Protein AF-X0X117-F1 (afdb_monomer)

Structure (mmCIF, N/CA/C/O backbone):
data_AF-X0X117-F1
#
_entry.id   AF-X0X117-F1
#
loop_
_atom_site.group_PDB
_atom_site.id
_atom_site.type_symbol
_atom_site.label_atom_id
_atom_site.label_alt_id
_atom_site.label_comp_id
_atom_site.label_asym_id
_atom_site.label_entity_id
_atom_site.label_seq_id
_atom_site.pdbx_PDB_ins_code
_atom_site.Cartn_x
_atom_site.Cartn_y
_atom_site.Cartn_z
_atom_site.occupancy
_atom_site.B_iso_or_equiv
_atom_site.auth_seq_id
_atom_site.auth_comp_id
_atom_site.auth_asym_id
_atom_site.auth_atom_id
_atom_site.pdbx_PDB_model_num
ATOM 1 N N . MET A 1 1 ? -28.566 0.397 -5.885 1.00 38.72 1 MET A N 1
ATOM 2 C CA . MET A 1 1 ? -28.007 -0.148 -4.632 1.00 38.72 1 MET A CA 1
ATOM 3 C C . MET A 1 1 ? -26.759 -0.930 -4.991 1.00 38.72 1 MET A C 1
ATOM 5 O O . MET A 1 1 ? -26.868 -1.919 -5.702 1.00 38.72 1 MET A O 1
ATOM 9 N N . THR A 1 2 ? -25.582 -0.432 -4.619 1.00 50.09 2 THR A N 1
ATOM 10 C CA . THR A 1 2 ? -24.318 -1.164 -4.755 1.00 50.09 2 THR A CA 1
ATOM 11 C C . THR A 1 2 ? -24.325 -2.350 -3.792 1.00 50.09 2 THR A C 1
ATOM 13 O O . THR A 1 2 ? -24.772 -2.226 -2.654 1.00 50.09 2 THR A O 1
ATOM 16 N N . GLU A 1 3 ? -23.887 -3.514 -4.266 1.00 66.81 3 GLU A N 1
ATOM 17 C CA . GLU A 1 3 ? -23.727 -4.720 -3.451 1.00 66.81 3 GLU A CA 1
ATOM 18 C C . GLU A 1 3 ? -22.865 -4.394 -2.221 1.00 66.81 3 GLU A C 1
ATOM 20 O O . GLU A 1 3 ? -21.767 -3.846 -2.357 1.00 66.81 3 GLU A O 1
ATOM 25 N N . VAL A 1 4 ? -23.356 -4.710 -1.018 1.00 75.06 4 VAL A N 1
ATOM 26 C CA . VAL A 1 4 ? -22.578 -4.523 0.212 1.00 75.06 4 VAL A CA 1
ATOM 27 C C . VAL A 1 4 ? -21.358 -5.435 0.137 1.00 75.06 4 VAL A C 1
ATOM 29 O O . VAL A 1 4 ? -21.478 -6.660 0.154 1.00 75.06 4 VAL A O 1
ATOM 32 N N . VAL A 1 5 ? -20.169 -4.839 0.049 1.00 86.44 5 VAL A N 1
ATOM 33 C CA . VAL A 1 5 ? -18.907 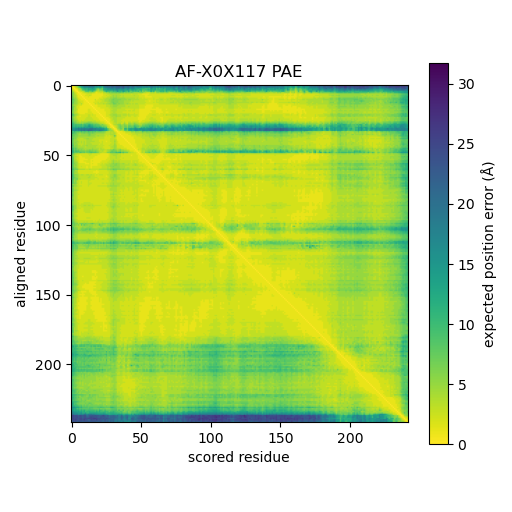-5.580 0.017 1.00 86.44 5 VAL A CA 1
ATOM 34 C C . VAL A 1 5 ? -18.783 -6.415 1.295 1.00 86.44 5 VAL A C 1
ATOM 36 O O . VAL A 1 5 ? -18.722 -5.890 2.413 1.00 86.44 5 VAL A O 1
ATOM 39 N N . LYS A 1 6 ? -18.740 -7.741 1.134 1.00 93.44 6 LYS A N 1
ATOM 40 C CA . LYS A 1 6 ? -18.572 -8.681 2.245 1.00 93.44 6 LYS A CA 1
ATOM 41 C C . LYS A 1 6 ? -17.094 -8.783 2.625 1.00 93.44 6 LYS A C 1
ATOM 43 O O . LYS A 1 6 ? -16.322 -9.451 1.943 1.00 93.44 6 LYS A O 1
ATOM 48 N N . ILE A 1 7 ? -16.722 -8.145 3.732 1.00 97.75 7 ILE A N 1
ATOM 49 C CA . ILE A 1 7 ? -15.387 -8.269 4.332 1.00 97.75 7 ILE A CA 1
ATOM 50 C C . ILE A 1 7 ? -15.306 -9.553 5.162 1.00 97.75 7 ILE A C 1
ATOM 52 O O . ILE A 1 7 ? -16.131 -9.795 6.051 1.00 97.75 7 ILE A O 1
ATOM 56 N N . GLY A 1 8 ? -14.311 -10.382 4.848 1.00 97.94 8 GLY A N 1
ATOM 57 C CA . GLY A 1 8 ? -13.994 -11.610 5.569 1.00 97.94 8 GLY A CA 1
ATOM 58 C C . GLY A 1 8 ? -13.215 -11.354 6.859 1.00 97.94 8 GLY A C 1
ATOM 59 O O . GLY A 1 8 ? -12.900 -10.219 7.208 1.00 97.94 8 GLY A O 1
ATOM 60 N N . TRP A 1 9 ? -12.906 -12.427 7.584 1.00 98.44 9 TRP A N 1
ATOM 61 C CA . TRP A 1 9 ? -12.019 -12.397 8.748 1.00 98.44 9 TRP A CA 1
ATOM 62 C C . TRP A 1 9 ? -11.075 -13.590 8.689 1.00 98.44 9 TRP A C 1
ATOM 64 O O . TRP A 1 9 ? -11.541 -14.719 8.523 1.00 98.44 9 TRP A O 1
ATOM 74 N N . GLY A 1 10 ? -9.777 -13.337 8.767 1.00 97.25 10 GLY A N 1
ATOM 75 C CA . GLY A 1 10 ? -8.727 -14.330 8.558 1.00 97.25 10 GLY A CA 1
ATOM 76 C C . GLY A 1 10 ? -7.600 -14.172 9.568 1.00 97.25 10 GLY A C 1
ATOM 77 O O . GLY A 1 10 ? -7.700 -13.371 10.495 1.00 97.25 10 GLY A O 1
ATOM 78 N N . GLY A 1 11 ? -6.530 -14.943 9.388 1.00 97.19 11 GLY A N 1
ATOM 79 C CA . GLY A 1 11 ? -5.359 -14.887 10.254 1.00 97.19 11 GLY A CA 1
ATOM 80 C C . GLY A 1 11 ? -4.095 -15.393 9.577 1.00 97.19 11 GLY A C 1
ATOM 81 O O . GLY A 1 11 ? -4.154 -16.257 8.703 1.00 97.19 11 GLY A O 1
ATOM 82 N N . TYR A 1 12 ? -2.953 -14.866 10.013 1.00 96.50 12 TYR A N 1
ATOM 83 C CA . TYR A 1 12 ? -1.620 -15.269 9.577 1.00 96.50 12 TYR A CA 1
ATOM 84 C C . TYR A 1 12 ? -0.659 -15.253 10.768 1.00 96.50 12 TYR A C 1
ATOM 86 O O . TYR A 1 12 ? -0.565 -14.253 11.478 1.00 96.50 12 TYR A O 1
ATOM 94 N N . ALA A 1 13 ? 0.054 -16.362 10.992 1.00 96.25 13 ALA A N 1
ATOM 95 C CA . ALA A 1 13 ? 0.885 -16.563 12.184 1.00 96.25 13 ALA A CA 1
ATOM 96 C C . ALA A 1 13 ? 0.109 -16.213 13.474 1.00 96.25 13 ALA A C 1
ATOM 98 O O . ALA A 1 13 ? -0.921 -16.836 13.738 1.00 96.25 13 ALA A O 1
ATOM 99 N N . ASP A 1 14 ? 0.546 -15.205 14.230 1.00 97.81 14 ASP A N 1
ATOM 100 C CA . ASP A 1 14 ? -0.066 -14.778 15.498 1.00 97.81 14 ASP A CA 1
ATOM 101 C C . ASP A 1 14 ? -1.089 -13.643 15.349 1.00 97.81 14 ASP A C 1
ATOM 103 O O . ASP A 1 14 ? -1.592 -13.124 16.349 1.00 97.81 14 ASP A O 1
ATOM 107 N N . TYR A 1 15 ? -1.397 -13.248 14.114 1.00 98.31 15 TYR A N 1
ATOM 108 C CA . TYR A 1 15 ? -2.282 -12.134 13.796 1.00 98.31 15 TYR A CA 1
ATOM 109 C C . TYR A 1 15 ? -3.625 -12.613 13.237 1.00 98.31 15 TYR A C 1
ATOM 111 O O . TYR A 1 15 ? -3.732 -13.689 12.637 1.00 98.31 15 TYR A O 1
ATOM 119 N N . GLU A 1 16 ? -4.659 -11.803 13.444 1.00 98.38 16 GLU A N 1
ATOM 120 C CA . GLU A 1 16 ? -5.969 -11.937 12.813 1.00 98.38 16 GLU A CA 1
ATOM 121 C C . GLU A 1 16 ? -6.525 -10.574 12.411 1.00 98.38 16 GLU A C 1
ATOM 123 O O . GLU A 1 16 ? -6.094 -9.542 12.922 1.00 98.38 16 GLU A O 1
ATOM 128 N N . GLY A 1 17 ? -7.488 -10.567 11.494 1.00 98.38 17 GLY A N 1
ATOM 129 C CA . GLY A 1 17 ? -8.068 -9.317 11.034 1.00 98.38 17 GLY A CA 1
ATOM 130 C C . GLY A 1 17 ? -8.959 -9.434 9.803 1.00 98.38 17 GLY A C 1
ATOM 131 O O . GLY A 1 17 ? -9.216 -10.534 9.294 1.00 98.38 17 GLY A O 1
ATOM 132 N N . PRO A 1 18 ? -9.465 -8.289 9.320 1.00 98.38 18 PRO A N 1
ATOM 133 C CA . PRO A 1 18 ? -10.342 -8.236 8.165 1.00 98.38 18 PRO A CA 1
ATOM 134 C C . PRO A 1 18 ? -9.577 -8.512 6.868 1.00 98.38 18 PRO A C 1
ATOM 136 O O . PRO A 1 18 ? -8.394 -8.192 6.741 1.00 98.38 18 PRO A O 1
ATOM 139 N N . TYR A 1 19 ? -10.267 -9.074 5.877 1.00 98.12 19 TYR A N 1
ATOM 140 C CA . TYR A 1 19 ? -9.710 -9.232 4.535 1.00 98.12 19 TYR A CA 1
ATOM 141 C C . TYR A 1 19 ? -10.747 -9.077 3.434 1.00 98.12 19 TYR A C 1
ATOM 143 O O . TYR A 1 19 ? -11.943 -9.316 3.624 1.00 98.12 19 TYR A O 1
ATOM 151 N N . PHE A 1 20 ? -10.250 -8.749 2.248 1.00 97.75 20 PHE A N 1
ATOM 152 C CA . PHE A 1 20 ? -10.990 -8.782 1.004 1.00 97.75 20 PHE A CA 1
ATOM 153 C C . PHE A 1 20 ? -10.057 -9.180 -0.142 1.00 97.75 20 PHE A C 1
ATOM 155 O O . PHE A 1 20 ? -9.059 -8.512 -0.395 1.00 97.75 20 PHE A O 1
ATOM 162 N N . TRP A 1 21 ? -10.394 -10.258 -0.854 1.00 96.06 21 TRP A N 1
ATOM 163 C CA . TRP A 1 21 ? -9.575 -10.792 -1.956 1.00 96.06 21 TRP A CA 1
ATOM 164 C C . TRP A 1 21 ? -9.500 -9.870 -3.184 1.00 96.06 21 TRP A C 1
ATOM 166 O O . TRP A 1 21 ? -8.648 -10.049 -4.053 1.00 96.06 21 TRP A O 1
ATOM 176 N N . GLY A 1 22 ? -10.385 -8.875 -3.250 1.00 95.75 22 GLY A N 1
ATOM 177 C CA . GLY A 1 22 ? -10.512 -7.982 -4.389 1.00 95.75 22 GLY A CA 1
ATOM 178 C C . GLY A 1 22 ? -11.406 -8.562 -5.485 1.00 95.75 22 GLY A C 1
ATOM 179 O O . GLY A 1 22 ? -11.492 -9.776 -5.679 1.00 95.75 22 GLY A O 1
ATOM 180 N N . LYS A 1 23 ? -12.091 -7.679 -6.208 1.00 96.06 23 LYS A N 1
ATOM 181 C CA . LYS A 1 23 ? -12.887 -8.013 -7.399 1.00 96.06 23 LYS A CA 1
ATOM 182 C C . LYS A 1 23 ? -12.272 -7.408 -8.664 1.00 96.06 23 LYS A C 1
ATOM 184 O O . LYS A 1 23 ? -12.504 -7.910 -9.761 1.00 96.06 23 LYS A O 1
ATOM 189 N N . GLN A 1 24 ? -11.472 -6.353 -8.527 1.00 95.75 24 GLN A N 1
ATOM 190 C CA . GLN A 1 24 ? -10.968 -5.559 -9.644 1.00 95.75 24 GLN A CA 1
ATOM 191 C C . GLN A 1 24 ? -9.531 -5.954 -9.966 1.00 95.75 24 GLN A C 1
ATOM 193 O O . GLN A 1 24 ? -8.576 -5.357 -9.473 1.00 95.75 24 GLN A O 1
ATOM 198 N N . LYS A 1 25 ? -9.379 -7.008 -10.772 1.00 95.44 25 LYS A N 1
ATOM 199 C CA . LYS A 1 25 ? -8.065 -7.503 -11.196 1.00 95.44 25 LYS A CA 1
ATOM 200 C C . LYS A 1 25 ? -7.369 -6.499 -12.109 1.00 95.44 25 LYS A C 1
ATOM 202 O O . LYS A 1 25 ? -7.998 -5.897 -12.979 1.00 95.44 25 LYS A O 1
ATOM 207 N N . TYR A 1 26 ? -6.060 -6.370 -11.949 1.00 94.12 26 TYR A N 1
ATOM 208 C CA . TYR A 1 26 ? -5.211 -5.755 -12.950 1.00 94.12 26 TYR A CA 1
ATOM 209 C C . TYR A 1 26 ? -5.229 -6.611 -14.207 1.00 94.12 26 TYR A C 1
ATOM 211 O O . TYR A 1 26 ? -4.930 -7.805 -14.176 1.00 94.12 26 TYR A O 1
ATOM 219 N N . VAL A 1 27 ? -5.600 -5.981 -15.313 1.00 90.94 27 VAL A N 1
ATOM 220 C CA . VAL A 1 27 ? -5.566 -6.596 -16.631 1.00 90.94 27 VAL A CA 1
ATOM 221 C C . VAL A 1 27 ? -4.414 -5.955 -17.377 1.00 90.94 27 VAL A C 1
ATOM 223 O O . VAL A 1 27 ? -4.439 -4.757 -17.670 1.00 90.94 27 VAL A O 1
ATOM 226 N N . TYR A 1 28 ? -3.391 -6.756 -17.663 1.00 86.12 28 TYR A N 1
ATOM 227 C CA . TYR A 1 28 ? -2.320 -6.330 -18.545 1.00 86.12 28 TYR A CA 1
ATOM 228 C C . TYR A 1 28 ? -2.893 -6.176 -19.955 1.00 86.12 28 TYR A C 1
ATOM 230 O O . TYR A 1 28 ? -3.374 -7.141 -20.546 1.00 86.12 28 TYR A O 1
ATOM 238 N N . ALA A 1 29 ? -2.883 -4.954 -20.483 1.00 80.19 29 ALA A N 1
ATOM 239 C CA . ALA A 1 29 ? -3.232 -4.736 -21.877 1.00 80.19 29 ALA A CA 1
ATOM 240 C C . ALA A 1 29 ? -2.039 -5.162 -22.738 1.00 80.19 29 ALA A C 1
ATOM 242 O O . ALA A 1 29 ? -0.952 -4.623 -22.570 1.00 80.19 29 ALA A O 1
ATOM 243 N N . GLU A 1 30 ? -2.223 -6.081 -23.685 1.00 72.44 30 GLU A N 1
ATOM 244 C CA . GLU A 1 30 ? -1.143 -6.512 -24.595 1.00 72.44 30 GLU A CA 1
ATOM 245 C C . GLU A 1 30 ? -0.554 -5.345 -25.408 1.00 72.44 30 GLU A C 1
ATOM 247 O O . GLU A 1 30 ? 0.615 -5.349 -25.791 1.00 72.44 30 GLU A O 1
ATOM 252 N N . SER A 1 31 ? -1.349 -4.294 -25.625 1.00 69.25 31 SER A N 1
ATOM 253 C CA . SER A 1 31 ? -0.913 -3.045 -26.251 1.00 69.25 31 SER A CA 1
ATOM 254 C C . SER A 1 31 ? -0.036 -2.167 -25.347 1.00 69.25 31 SER A C 1
ATOM 256 O O . SER A 1 31 ? 0.587 -1.219 -25.832 1.00 69.25 31 SER A O 1
ATOM 258 N N . ALA A 1 32 ? 0.053 -2.465 -24.048 1.00 63.03 32 ALA A N 1
ATOM 259 C CA . ALA A 1 32 ? 0.879 -1.751 -23.086 1.00 63.03 32 ALA A CA 1
ATOM 260 C C . ALA A 1 32 ? 2.358 -2.122 -23.270 1.00 63.03 32 ALA A C 1
ATOM 262 O O . ALA A 1 32 ? 2.918 -3.003 -22.613 1.00 63.03 32 ALA A O 1
ATOM 263 N N . ARG A 1 33 ? 3.005 -1.416 -24.203 1.00 68.50 33 ARG A N 1
ATOM 264 C CA . ARG A 1 33 ? 4.415 -1.617 -24.571 1.00 68.50 33 ARG A CA 1
ATOM 265 C C . ARG A 1 33 ? 5.410 -0.988 -23.595 1.00 68.50 33 ARG A C 1
ATOM 267 O O . ARG A 1 33 ? 6.611 -1.208 -23.738 1.00 68.50 33 ARG A O 1
ATOM 274 N N . CYS A 1 34 ? 4.957 -0.193 -22.624 1.00 79.81 34 CYS A N 1
ATOM 275 C CA . CYS A 1 34 ? 5.883 0.491 -21.732 1.00 79.81 34 CYS A CA 1
ATOM 276 C C . CYS A 1 34 ? 6.441 -0.465 -20.664 1.00 79.81 34 CYS A C 1
ATOM 278 O O . CYS A 1 34 ? 5.739 -1.319 -20.121 1.00 79.81 34 CYS A O 1
ATOM 280 N N . VAL A 1 35 ? 7.725 -0.295 -20.335 1.00 81.19 35 VAL A N 1
ATOM 281 C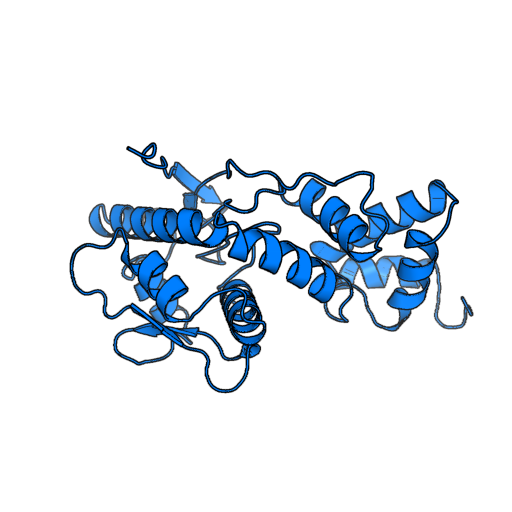 CA . VAL A 1 35 ? 8.439 -1.094 -19.322 1.00 81.19 35 VAL A CA 1
ATOM 282 C C . VAL A 1 35 ? 7.691 -1.119 -17.983 1.00 81.19 35 VAL A C 1
ATOM 284 O O . VAL A 1 35 ? 7.658 -2.144 -17.309 1.00 81.19 35 VAL A O 1
ATOM 287 N N . GLY A 1 36 ? 7.048 -0.010 -17.612 1.00 82.12 36 GLY A N 1
ATOM 288 C CA . GLY A 1 36 ? 6.304 0.112 -16.361 1.00 82.12 36 GLY A CA 1
ATOM 289 C C . GLY A 1 36 ? 5.089 -0.807 -16.249 1.00 82.12 36 GLY A C 1
ATOM 290 O O . GLY A 1 36 ? 4.839 -1.370 -15.182 1.00 82.12 36 GLY A O 1
ATOM 291 N N . ASP A 1 37 ? 4.360 -0.997 -17.347 1.00 85.06 37 ASP A N 1
ATOM 292 C CA . ASP A 1 37 ? 3.210 -1.899 -17.378 1.00 85.06 37 ASP A CA 1
ATOM 293 C C . ASP A 1 37 ? 3.662 -3.358 -17.337 1.00 85.06 37 ASP A C 1
ATOM 295 O O . ASP A 1 37 ? 3.084 -4.139 -16.588 1.00 85.06 37 ASP A O 1
ATOM 299 N N . LYS A 1 38 ? 4.755 -3.713 -18.033 1.00 86.12 38 LYS A N 1
ATOM 300 C CA . LYS A 1 38 ? 5.361 -5.054 -17.932 1.00 86.12 38 LYS A CA 1
ATOM 301 C C . LYS A 1 38 ? 5.762 -5.379 -16.491 1.00 86.12 38 LYS A C 1
ATOM 303 O O . LYS A 1 38 ? 5.440 -6.442 -15.974 1.00 86.12 38 LYS A O 1
ATOM 308 N N . VAL A 1 39 ? 6.428 -4.441 -15.818 1.00 85.50 39 VAL A N 1
ATOM 309 C CA . VAL A 1 39 ? 6.822 -4.583 -14.408 1.00 85.50 39 VAL A CA 1
ATOM 310 C C . VAL A 1 39 ? 5.601 -4.748 -13.509 1.00 85.50 39 VAL A C 1
ATOM 312 O O . VAL A 1 39 ? 5.576 -5.635 -12.660 1.00 85.50 39 VAL A O 1
ATOM 315 N N . THR A 1 40 ? 4.574 -3.922 -13.712 1.00 88.81 40 THR A N 1
ATOM 316 C CA . THR A 1 40 ? 3.329 -4.011 -12.943 1.00 88.81 40 THR A CA 1
ATOM 317 C C . THR A 1 40 ? 2.652 -5.362 -13.172 1.00 88.81 40 THR A C 1
ATOM 319 O O . THR A 1 40 ? 2.281 -6.011 -12.202 1.00 88.81 40 THR A O 1
ATOM 322 N N . ALA A 1 41 ? 2.567 -5.845 -14.413 1.00 90.19 41 ALA A N 1
ATOM 323 C CA . ALA A 1 41 ? 2.012 -7.157 -14.746 1.00 90.19 41 ALA A CA 1
ATOM 324 C C . ALA A 1 41 ? 2.748 -8.305 -14.043 1.00 90.19 41 ALA A C 1
ATOM 326 O O . ALA A 1 41 ? 2.119 -9.172 -13.444 1.00 90.19 41 ALA A O 1
ATOM 327 N N . VAL A 1 42 ? 4.082 -8.276 -14.050 1.00 88.81 42 VAL A N 1
ATOM 328 C CA . VAL A 1 42 ? 4.906 -9.296 -13.390 1.00 88.81 42 VAL A CA 1
ATOM 329 C C . VAL A 1 42 ? 4.665 -9.320 -11.880 1.00 88.81 42 VAL A C 1
ATOM 331 O O . VAL A 1 42 ? 4.433 -10.386 -11.317 1.00 88.81 42 VAL A O 1
ATOM 334 N N . VAL A 1 43 ? 4.696 -8.160 -11.218 1.00 88.31 43 VAL A N 1
ATOM 335 C CA . VAL A 1 43 ? 4.533 -8.096 -9.755 1.00 88.31 43 VAL A CA 1
ATOM 336 C C . VAL A 1 43 ? 3.093 -8.401 -9.337 1.00 88.31 43 VAL A C 1
ATOM 338 O O . VAL A 1 43 ? 2.846 -9.037 -8.318 1.00 88.31 43 VAL A O 1
ATOM 341 N N . THR A 1 44 ? 2.111 -7.998 -10.135 1.00 90.25 44 THR A N 1
ATOM 342 C CA . THR A 1 44 ? 0.698 -8.280 -9.838 1.00 90.25 44 THR A CA 1
ATOM 343 C C . THR A 1 44 ? 0.343 -9.743 -10.003 1.00 90.25 44 THR A C 1
ATOM 345 O O . THR A 1 44 ? -0.442 -10.262 -9.212 1.00 90.25 44 THR A O 1
ATOM 348 N N . ALA A 1 45 ? 0.957 -10.426 -10.969 1.00 88.75 45 ALA A N 1
ATOM 349 C CA . ALA A 1 45 ? 0.813 -11.865 -11.116 1.00 88.75 45 ALA A CA 1
ATOM 350 C C . ALA A 1 45 ? 1.309 -12.631 -9.876 1.00 88.75 45 ALA A C 1
ATOM 352 O O . ALA A 1 45 ? 0.767 -13.693 -9.578 1.00 88.75 45 ALA A O 1
ATOM 353 N N . THR A 1 46 ? 2.290 -12.100 -9.133 1.00 84.56 46 THR A N 1
ATOM 354 C CA . THR A 1 46 ? 2.791 -12.741 -7.906 1.00 84.56 46 THR A CA 1
ATOM 355 C C . THR A 1 46 ? 2.028 -12.370 -6.640 1.00 84.56 46 THR A C 1
ATOM 357 O O . THR A 1 46 ? 1.846 -13.231 -5.788 1.00 84.56 46 THR A O 1
ATOM 360 N N . GLU A 1 47 ? 1.554 -11.128 -6.514 1.00 83.94 47 GLU A N 1
ATOM 361 C CA . GLU A 1 47 ? 0.884 -10.631 -5.294 1.00 83.94 47 GLU A CA 1
ATOM 362 C C . GLU A 1 47 ? -0.647 -10.829 -5.289 1.00 83.94 47 GLU A C 1
ATOM 364 O O . GLU A 1 47 ? -1.329 -10.436 -4.345 1.00 83.94 47 GLU A O 1
ATOM 369 N N . GLY A 1 48 ? -1.223 -11.399 -6.353 1.00 80.62 48 GLY A N 1
ATOM 370 C CA . GLY A 1 48 ? -2.672 -11.614 -6.502 1.00 80.62 48 GLY A CA 1
ATOM 371 C C . GLY A 1 48 ? -3.404 -10.508 -7.276 1.00 80.62 48 GLY A C 1
ATOM 372 O O . GLY A 1 48 ? -4.487 -10.750 -7.811 1.00 80.62 48 GLY A O 1
ATOM 373 N N . GLY A 1 49 ? -2.780 -9.336 -7.429 1.00 88.12 49 GLY A N 1
ATOM 374 C CA . GLY A 1 49 ? -3.033 -8.422 -8.544 1.00 88.12 49 GLY A CA 1
ATOM 375 C C . GLY A 1 49 ? -4.403 -7.749 -8.583 1.00 88.12 49 GLY A C 1
ATOM 376 O O . GLY A 1 49 ? -4.883 -7.418 -9.665 1.00 88.12 49 GLY A O 1
ATOM 377 N N . THR A 1 50 ? -5.047 -7.531 -7.442 1.00 96.19 50 THR A N 1
ATOM 378 C CA . THR A 1 50 ? -6.352 -6.865 -7.350 1.00 96.19 50 THR A CA 1
ATOM 379 C C . THR A 1 50 ? -6.212 -5.451 -6.792 1.00 96.19 50 THR A C 1
ATOM 381 O O . THR A 1 50 ? -5.643 -5.231 -5.726 1.00 96.19 50 THR A O 1
ATOM 384 N N . TYR A 1 51 ? -6.752 -4.466 -7.511 1.00 96.69 51 TYR A N 1
ATOM 385 C CA . TYR A 1 51 ? -6.683 -3.050 -7.141 1.00 96.69 51 TYR A CA 1
ATOM 386 C C . TYR A 1 51 ? -7.370 -2.731 -5.820 1.00 96.69 51 TYR A C 1
ATOM 388 O O . TYR A 1 51 ? -6.969 -1.799 -5.132 1.00 96.69 51 TYR A O 1
ATOM 396 N N . ASP A 1 52 ? -8.423 -3.472 -5.505 1.00 97.25 52 ASP A N 1
ATOM 397 C CA . ASP A 1 52 ? -9.293 -3.276 -4.356 1.00 97.25 52 ASP A CA 1
ATOM 398 C C . ASP A 1 52 ? -9.069 -4.334 -3.270 1.00 97.25 52 ASP A C 1
ATOM 400 O O . ASP A 1 52 ? -9.845 -4.397 -2.323 1.00 97.25 52 ASP A O 1
ATOM 404 N N . ALA A 1 53 ? -8.028 -5.167 -3.386 1.00 97.19 53 ALA A N 1
ATOM 405 C CA . ALA A 1 53 ? -7.693 -6.120 -2.337 1.00 97.19 53 ALA A CA 1
ATOM 406 C C . ALA A 1 53 ? -7.275 -5.416 -1.046 1.00 97.19 53 ALA A C 1
ATOM 408 O O . ALA A 1 53 ? -6.680 -4.335 -1.052 1.00 97.19 53 ALA A O 1
ATOM 409 N N . TYR A 1 54 ? -7.567 -6.071 0.070 1.00 97.88 54 TYR A N 1
ATOM 410 C CA . TYR A 1 54 ? -7.243 -5.588 1.398 1.00 97.88 54 TYR A CA 1
ATOM 411 C C . TYR A 1 54 ? -6.890 -6.753 2.317 1.00 97.88 54 TYR A C 1
ATOM 413 O O . TYR A 1 54 ? -7.641 -7.725 2.425 1.00 97.88 54 TYR A O 1
ATOM 421 N N . ASN A 1 55 ? -5.789 -6.612 3.040 1.00 97.44 55 ASN A N 1
ATOM 422 C CA . ASN A 1 55 ? -5.386 -7.502 4.115 1.00 97.44 55 ASN A CA 1
ATOM 423 C C . ASN A 1 55 ? -5.131 -6.673 5.385 1.00 97.44 55 ASN A C 1
ATOM 425 O O . ASN A 1 55 ? -4.394 -5.689 5.357 1.00 97.44 55 ASN A O 1
ATOM 429 N N . GLY A 1 56 ? -5.751 -7.072 6.494 1.00 97.62 56 GLY A N 1
ATOM 430 C CA . GLY A 1 56 ? -5.494 -6.525 7.824 1.00 97.62 56 GLY A CA 1
ATOM 431 C C . GLY A 1 56 ? -5.201 -7.596 8.874 1.00 97.62 56 GLY A C 1
ATOM 432 O O . GLY A 1 56 ? -5.407 -7.341 10.052 1.00 97.62 56 GLY A O 1
ATOM 433 N N . TYR A 1 57 ? -4.772 -8.797 8.475 1.00 96.12 57 TYR A N 1
ATOM 434 C CA . TYR A 1 57 ? -4.546 -9.946 9.365 1.00 96.12 57 TYR A CA 1
ATOM 435 C C . TYR A 1 57 ? -3.064 -10.319 9.536 1.00 96.12 57 TYR A C 1
ATOM 437 O O . TYR A 1 57 ? -2.738 -11.468 9.834 1.00 96.12 57 TYR A O 1
ATOM 445 N N . ASP A 1 58 ? -2.158 -9.356 9.365 1.00 95.50 58 ASP A N 1
ATOM 446 C CA . ASP A 1 58 ? -0.716 -9.517 9.548 1.00 95.50 58 ASP A CA 1
ATOM 447 C C . ASP A 1 58 ? -0.095 -8.344 10.334 1.00 95.50 58 ASP A C 1
ATOM 449 O O . ASP A 1 58 ? -0.773 -7.421 10.796 1.00 95.50 58 ASP A O 1
ATOM 453 N N . VAL A 1 59 ? 1.234 -8.358 10.468 1.00 95.69 59 VAL A N 1
ATOM 454 C CA . VAL A 1 59 ? 1.986 -7.317 11.181 1.00 95.69 59 VAL A CA 1
ATOM 455 C C . VAL A 1 59 ? 1.836 -5.921 10.561 1.00 95.69 59 VAL A C 1
ATOM 457 O O . VAL A 1 59 ? 2.104 -4.928 11.235 1.00 95.69 59 VAL A O 1
ATOM 460 N N . CYS A 1 60 ? 1.434 -5.815 9.292 1.00 96.06 60 CYS A N 1
ATOM 461 C CA . CYS A 1 60 ? 1.267 -4.543 8.603 1.00 96.06 60 CYS A CA 1
ATOM 462 C C . CYS A 1 60 ? -0.040 -3.830 8.961 1.00 96.06 60 CYS A C 1
ATOM 464 O O . CYS A 1 60 ? -0.114 -2.621 8.729 1.00 96.06 60 CYS A O 1
ATOM 466 N N . ARG A 1 61 ? -1.011 -4.536 9.571 1.00 94.44 61 ARG A N 1
ATOM 467 C CA . ARG A 1 61 ? -2.329 -4.063 10.058 1.00 94.44 61 ARG A CA 1
ATOM 468 C C . ARG A 1 61 ? -3.288 -3.555 8.978 1.00 94.44 61 ARG A C 1
ATOM 470 O O . ARG A 1 61 ? -4.489 -3.761 9.075 1.00 94.44 61 ARG A O 1
ATOM 477 N N . SER A 1 62 ? -2.769 -2.874 7.966 1.00 97.19 62 SER A N 1
ATOM 478 C CA . SER A 1 62 ? -3.505 -2.366 6.819 1.00 97.19 62 SER A CA 1
ATOM 479 C C . SER A 1 62 ? -2.610 -2.476 5.593 1.00 97.19 62 SER A C 1
ATOM 481 O O . SER A 1 62 ? -1.590 -1.792 5.478 1.00 97.19 62 SER A O 1
ATOM 483 N N . THR A 1 63 ? -3.002 -3.361 4.689 1.00 96.75 63 THR A N 1
ATOM 484 C CA . THR A 1 63 ? -2.238 -3.722 3.502 1.00 96.75 63 THR A CA 1
ATOM 485 C C . THR A 1 63 ? -3.183 -3.727 2.295 1.00 96.75 63 THR A C 1
ATOM 487 O O . THR A 1 63 ? -3.741 -4.765 1.939 1.00 96.75 63 THR A O 1
ATOM 490 N N . PRO A 1 64 ? -3.450 -2.554 1.694 1.00 96.56 64 PRO A N 1
ATOM 491 C CA . PRO A 1 64 ? -4.339 -2.446 0.549 1.00 96.56 64 PRO A CA 1
ATOM 492 C C . PRO A 1 64 ? -3.618 -2.535 -0.800 1.00 96.56 64 PRO A C 1
ATOM 494 O O . PRO A 1 64 ? -2.424 -2.249 -0.937 1.00 96.56 64 PRO A O 1
ATOM 497 N N . GLY A 1 65 ? -4.415 -2.814 -1.823 1.00 94.88 65 GLY A N 1
ATOM 498 C CA . GLY A 1 65 ? -4.099 -2.523 -3.207 1.00 94.88 65 GLY A CA 1
ATOM 499 C C . GLY A 1 65 ? -3.256 -3.572 -3.916 1.00 94.88 65 GLY A C 1
ATOM 500 O O . GLY A 1 65 ? -3.011 -4.684 -3.447 1.00 94.88 65 GLY A O 1
ATOM 501 N N . LEU A 1 66 ? -2.802 -3.152 -5.088 1.00 93.25 66 LEU A N 1
ATOM 502 C CA . LEU A 1 66 ? -2.368 -3.993 -6.189 1.00 93.25 66 LEU A CA 1
ATOM 503 C C . LEU A 1 66 ? -1.175 -4.910 -5.874 1.00 93.25 66 LEU A C 1
ATOM 505 O O . LEU A 1 66 ? -1.077 -6.010 -6.414 1.00 93.25 66 LEU A O 1
ATOM 509 N N . ILE A 1 67 ? -0.280 -4.438 -5.007 1.00 91.25 67 ILE A N 1
ATOM 510 C CA . ILE A 1 67 ? 0.908 -5.165 -4.539 1.00 91.25 67 ILE A CA 1
ATOM 511 C C . ILE A 1 67 ? 0.962 -5.227 -3.010 1.00 91.25 67 ILE A C 1
ATOM 513 O O . ILE A 1 67 ? 2.043 -5.344 -2.440 1.00 91.25 67 ILE A O 1
ATOM 517 N N . GLN A 1 68 ? -0.192 -5.064 -2.350 1.00 92.12 68 GLN A N 1
ATOM 518 C CA . GLN A 1 68 ? -0.312 -5.186 -0.898 1.00 92.12 68 GLN A CA 1
ATOM 519 C C . GLN A 1 68 ? 0.607 -4.183 -0.153 1.00 92.12 68 GLN A C 1
ATOM 521 O O . GLN A 1 68 ? 1.592 -4.527 0.504 1.00 92.12 68 GLN A O 1
ATOM 526 N N . PHE A 1 69 ? 0.298 -2.885 -0.252 1.00 93.81 69 PHE A N 1
ATOM 527 C CA . PHE A 1 69 ? 1.124 -1.813 0.313 1.00 93.81 69 PHE A CA 1
ATOM 528 C C . PHE A 1 69 ? 1.070 -1.764 1.851 1.00 93.81 69 PHE A C 1
ATOM 530 O O . PHE A 1 69 ? 0.216 -1.110 2.432 1.00 93.81 69 PHE A O 1
ATOM 537 N N . CYS A 1 70 ? 2.044 -2.379 2.522 1.00 95.19 70 CYS A N 1
ATOM 538 C CA . CYS A 1 70 ? 2.143 -2.396 3.989 1.00 95.19 70 CYS A CA 1
ATOM 539 C C . CYS A 1 70 ? 2.157 -0.994 4.638 1.00 95.19 70 CYS A C 1
ATOM 541 O O . CYS A 1 70 ? 3.132 -0.239 4.490 1.00 95.19 70 CYS A O 1
ATOM 543 N N . ASP A 1 71 ? 1.128 -0.655 5.420 1.00 95.94 71 ASP A N 1
ATOM 544 C CA . ASP A 1 71 ? 1.030 0.665 6.054 1.00 95.94 71 ASP A CA 1
ATOM 545 C C . ASP A 1 71 ? 1.712 0.767 7.425 1.00 95.94 71 ASP A C 1
ATOM 547 O O . ASP A 1 71 ? 1.971 1.877 7.880 1.00 95.94 71 ASP A O 1
ATOM 551 N N . LYS A 1 72 ? 2.175 -0.337 8.034 1.00 95.31 72 LYS A N 1
ATOM 552 C CA . LYS A 1 72 ? 3.084 -0.270 9.205 1.00 95.31 72 LYS A CA 1
ATOM 553 C C . LYS A 1 72 ? 4.343 0.565 8.939 1.00 95.31 72 LYS A C 1
ATOM 555 O O . LYS A 1 72 ? 4.855 1.236 9.826 1.00 95.31 72 LYS A O 1
ATOM 560 N N . VAL A 1 73 ? 4.829 0.557 7.698 1.00 94.56 73 VAL A N 1
ATOM 561 C CA . VAL A 1 73 ? 5.942 1.411 7.236 1.00 94.56 73 VAL A CA 1
ATOM 562 C C . VAL A 1 73 ? 5.470 2.558 6.335 1.00 94.56 73 VAL A C 1
ATOM 564 O O . VAL A 1 73 ? 6.264 3.152 5.596 1.00 94.56 73 VAL A O 1
ATOM 567 N N . TYR A 1 74 ? 4.174 2.866 6.402 1.00 95.75 74 TYR A N 1
ATOM 568 C CA . TYR A 1 74 ? 3.488 3.946 5.702 1.00 95.75 74 TYR A CA 1
ATOM 569 C C . TYR A 1 74 ? 3.538 3.846 4.174 1.00 95.75 74 TYR A C 1
ATOM 571 O O . TYR A 1 74 ? 3.494 4.871 3.496 1.00 95.75 74 TYR A O 1
ATOM 579 N N . ASN A 1 75 ? 3.705 2.655 3.583 1.00 94.69 75 ASN A N 1
ATOM 580 C CA . ASN A 1 75 ? 3.796 2.559 2.123 1.00 94.69 75 ASN A CA 1
ATOM 581 C C . ASN A 1 75 ? 2.470 2.929 1.444 1.00 94.69 75 ASN A C 1
ATOM 583 O O . ASN A 1 75 ? 2.505 3.648 0.446 1.00 94.69 75 ASN A O 1
ATOM 587 N N . ALA A 1 76 ? 1.328 2.494 1.988 1.00 96.56 76 ALA A N 1
ATOM 588 C CA . ALA A 1 76 ? 0.019 2.865 1.454 1.00 96.56 76 ALA A CA 1
ATOM 589 C C . ALA A 1 76 ? -0.229 4.370 1.615 1.00 96.56 76 ALA A C 1
ATOM 591 O O . ALA A 1 76 ? -0.544 5.047 0.639 1.00 96.56 76 ALA A O 1
ATOM 592 N N . SER A 1 77 ? 0.036 4.923 2.801 1.00 97.50 77 SER A N 1
ATOM 593 C CA . SER A 1 77 ? -0.061 6.363 3.070 1.00 97.50 77 SER A CA 1
ATOM 594 C C . SER A 1 77 ? 0.823 7.198 2.129 1.00 97.50 77 SER A C 1
ATOM 596 O O . SER A 1 77 ? 0.388 8.210 1.585 1.00 97.50 77 SER A O 1
ATOM 598 N N . ARG A 1 78 ? 2.057 6.757 1.851 1.00 96.44 78 ARG A N 1
ATOM 599 C CA . ARG A 1 78 ? 2.957 7.420 0.886 1.00 96.44 78 ARG A CA 1
ATOM 600 C C . ARG A 1 78 ? 2.437 7.361 -0.546 1.00 96.44 78 ARG A C 1
ATOM 602 O O . ARG A 1 78 ? 2.698 8.283 -1.317 1.00 96.44 78 ARG A O 1
ATOM 609 N N . MET A 1 79 ? 1.757 6.280 -0.922 1.00 96.56 79 MET A N 1
ATOM 610 C CA . MET A 1 79 ? 1.125 6.188 -2.232 1.00 96.56 79 MET A CA 1
ATOM 611 C C . MET A 1 79 ? -0.057 7.154 -2.336 1.00 96.56 79 MET A C 1
ATOM 613 O O . MET A 1 79 ? -0.160 7.861 -3.333 1.00 96.56 79 MET A O 1
ATOM 617 N N . LEU A 1 80 ? -0.900 7.234 -1.303 1.00 97.81 80 LEU A N 1
ATOM 618 C CA . LEU A 1 80 ? -2.004 8.196 -1.242 1.00 97.81 80 LEU A CA 1
ATOM 619 C C . LEU A 1 80 ? -1.488 9.636 -1.327 1.00 97.81 80 LEU A C 1
ATOM 621 O O . LEU A 1 80 ? -1.973 10.412 -2.143 1.00 97.81 80 LEU A O 1
ATOM 625 N N . GLY A 1 81 ? -0.434 9.970 -0.577 1.00 97.81 81 GLY A N 1
ATOM 626 C CA . GLY A 1 81 ? 0.230 11.272 -0.674 1.00 97.81 81 GLY A CA 1
ATOM 627 C C . GLY A 1 81 ? 0.754 11.583 -2.076 1.00 97.81 81 GLY A C 1
ATOM 628 O O . GLY A 1 81 ? 0.634 12.714 -2.541 1.00 97.81 81 GLY A O 1
ATOM 629 N N . TRP A 1 82 ? 1.305 10.582 -2.771 1.00 96.88 82 TRP A N 1
ATOM 630 C CA . TRP A 1 82 ? 1.727 10.743 -4.163 1.00 96.88 82 TRP A CA 1
ATOM 631 C C . TRP A 1 82 ? 0.531 10.957 -5.096 1.00 96.88 82 TRP A C 1
ATOM 633 O O . TRP A 1 82 ? 0.546 11.897 -5.883 1.00 96.88 82 TRP A O 1
ATOM 643 N N . ALA A 1 83 ? -0.529 10.158 -4.964 1.00 97.50 83 ALA A N 1
ATOM 644 C CA . ALA A 1 83 ? -1.743 10.295 -5.764 1.00 97.50 83 ALA A CA 1
ATOM 645 C C . ALA A 1 83 ? -2.387 11.685 -5.606 1.00 97.50 83 ALA A C 1
ATOM 647 O O . ALA A 1 83 ? -2.829 12.264 -6.595 1.00 97.50 83 ALA A O 1
ATOM 648 N N . ILE A 1 84 ? -2.381 12.243 -4.390 1.00 97.88 84 ILE A N 1
ATOM 649 C CA . ILE A 1 84 ? -2.835 13.615 -4.125 1.00 97.88 84 ILE A CA 1
ATOM 650 C C . ILE A 1 84 ? -1.932 14.631 -4.832 1.00 97.88 84 ILE A C 1
ATOM 652 O O . ILE A 1 84 ? -2.428 15.507 -5.533 1.00 97.88 84 ILE A O 1
ATOM 656 N N . SER A 1 85 ? -0.606 14.499 -4.708 1.00 96.50 85 SER A N 1
ATOM 657 C CA . SER A 1 85 ? 0.333 15.449 -5.330 1.00 96.50 85 SER A CA 1
ATOM 658 C C . SER A 1 85 ? 0.298 15.464 -6.858 1.00 96.50 85 SER A C 1
ATOM 660 O O . SER A 1 85 ? 0.655 16.466 -7.466 1.00 96.50 85 SER A O 1
ATOM 662 N N . GLU A 1 86 ? -0.142 14.369 -7.474 1.00 96.00 86 GLU A N 1
ATOM 663 C CA . GLU A 1 86 ? -0.303 14.248 -8.928 1.00 96.00 86 GLU A CA 1
ATOM 664 C C . GLU A 1 86 ? -1.735 14.588 -9.379 1.00 96.00 86 GLU A C 1
ATOM 666 O O . GLU A 1 86 ? -2.096 14.349 -10.528 1.00 96.00 86 GLU A O 1
ATOM 671 N N . GLY A 1 87 ? -2.590 15.083 -8.474 1.00 96.44 87 GLY A N 1
ATOM 672 C CA . GLY A 1 87 ? -3.969 15.464 -8.783 1.00 96.44 87 GLY A CA 1
ATOM 673 C C . GLY A 1 87 ? -4.891 14.292 -9.135 1.00 96.44 87 GLY A C 1
ATOM 674 O O . GLY A 1 87 ? -5.941 14.502 -9.737 1.00 96.44 87 GLY A O 1
ATOM 675 N N . CYS A 1 88 ? -4.528 13.054 -8.785 1.00 97.06 88 CYS A N 1
ATOM 676 C CA . CYS A 1 88 ? -5.370 11.883 -9.048 1.00 97.06 88 CYS A CA 1
ATOM 677 C C . CYS A 1 88 ? -6.588 11.839 -8.110 1.00 97.06 88 CYS A C 1
ATOM 679 O O . CYS A 1 88 ? -7.665 11.401 -8.511 1.00 97.06 88 CYS A O 1
ATOM 681 N N . ILE A 1 89 ? -6.407 12.258 -6.855 1.00 97.94 89 ILE A N 1
ATOM 682 C CA . ILE A 1 89 ? -7.419 12.283 -5.787 1.00 97.94 89 ILE A CA 1
ATOM 683 C C . ILE A 1 89 ? -7.182 13.499 -4.876 1.00 97.94 89 ILE A C 1
ATOM 685 O O . ILE A 1 89 ? -6.153 14.161 -4.997 1.00 97.94 89 ILE A O 1
ATOM 689 N N . THR A 1 90 ? -8.078 13.754 -3.919 1.00 97.94 90 THR A N 1
ATOM 690 C CA . THR A 1 90 ? -7.907 14.806 -2.898 1.00 97.94 90 THR A CA 1
ATOM 691 C C . THR A 1 90 ? -7.805 14.228 -1.481 1.00 97.94 90 THR A C 1
ATOM 693 O O . THR A 1 90 ? -8.112 13.055 -1.253 1.00 97.94 90 THR A O 1
ATOM 696 N N . GLU A 1 91 ? -7.382 15.041 -0.508 1.00 97.81 91 GLU A N 1
ATOM 697 C CA . GLU A 1 91 ? -7.386 14.662 0.915 1.00 97.81 91 GLU A CA 1
ATOM 698 C C . GLU A 1 91 ? -8.793 14.336 1.426 1.00 97.81 91 GLU A C 1
ATOM 700 O O . GLU A 1 91 ? -8.983 13.393 2.200 1.00 97.81 91 GLU A O 1
ATOM 705 N N . GLU A 1 92 ? -9.789 15.095 0.971 1.00 97.88 92 GLU A N 1
ATOM 706 C CA . GLU A 1 92 ? -11.199 14.913 1.309 1.00 97.88 92 GLU A CA 1
ATOM 707 C C . GLU A 1 92 ? -11.706 13.580 0.773 1.00 97.88 92 GLU A C 1
ATOM 709 O O . GLU A 1 92 ? -12.423 12.882 1.479 1.00 97.88 92 GLU A O 1
ATOM 714 N N . PHE A 1 93 ? -11.285 13.182 -0.432 1.00 97.88 93 PHE A N 1
ATOM 715 C CA . PHE A 1 93 ? -11.641 11.884 -1.000 1.00 97.88 93 PHE A CA 1
ATOM 716 C C . PHE A 1 93 ? -11.138 10.728 -0.125 1.00 97.88 93 PHE A C 1
ATOM 718 O O . PHE A 1 93 ? -11.894 9.808 0.192 1.00 97.88 93 PHE A O 1
ATOM 725 N N . VAL A 1 94 ? -9.881 10.796 0.328 1.00 97.88 94 VAL A N 1
ATOM 726 C CA . VAL A 1 94 ? -9.311 9.785 1.234 1.00 97.88 94 VAL A CA 1
ATOM 727 C C . VAL A 1 94 ? -10.018 9.804 2.590 1.00 97.88 94 VAL A C 1
ATOM 729 O O . VAL A 1 94 ? -10.404 8.753 3.100 1.00 97.88 94 VAL A O 1
ATOM 732 N N . THR A 1 95 ? -10.231 10.994 3.155 1.00 97.56 95 THR A N 1
ATOM 733 C CA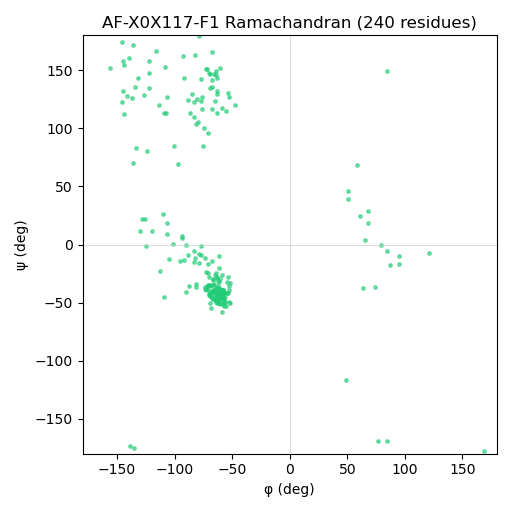 . THR A 1 95 ? -10.901 11.186 4.450 1.00 97.56 95 THR A CA 1
ATOM 734 C C . THR A 1 95 ? -12.334 10.659 4.427 1.00 97.56 95 THR A C 1
ATOM 736 O O . THR A 1 95 ? -12.741 9.934 5.332 1.00 97.56 95 THR A O 1
ATOM 739 N N . MET A 1 96 ? -13.090 10.964 3.372 1.00 96.88 96 MET A N 1
ATOM 740 C CA . MET A 1 96 ? -14.450 10.474 3.166 1.00 96.88 96 MET A CA 1
ATOM 741 C C . MET A 1 96 ? -14.477 8.946 3.169 1.00 96.88 96 MET A C 1
ATOM 743 O O . MET A 1 96 ? -15.261 8.348 3.899 1.00 96.88 96 MET A O 1
ATOM 747 N N . HIS A 1 97 ? -13.599 8.297 2.400 1.00 96.38 97 HIS A N 1
ATOM 748 C CA . HIS A 1 97 ? -13.559 6.837 2.347 1.00 96.38 97 HIS A CA 1
ATOM 749 C C . HIS A 1 97 ? -13.126 6.188 3.665 1.00 96.38 97 HIS A C 1
ATOM 751 O O . HIS A 1 97 ? -13.654 5.135 4.012 1.00 96.38 97 HIS A O 1
ATOM 757 N N . ALA A 1 98 ? -12.217 6.810 4.420 1.00 94.81 98 ALA A N 1
ATOM 758 C CA . ALA A 1 98 ? -11.812 6.322 5.738 1.00 94.81 98 ALA A CA 1
ATOM 759 C C . ALA A 1 98 ? -12.969 6.320 6.759 1.00 94.81 98 ALA A C 1
ATOM 761 O O . ALA A 1 98 ? -12.988 5.481 7.656 1.00 94.81 98 ALA A O 1
ATOM 762 N N . ASN A 1 99 ? -13.940 7.225 6.595 1.00 94.62 99 ASN A N 1
ATOM 763 C CA . ASN A 1 99 ? -15.062 7.415 7.519 1.00 94.62 99 ASN A CA 1
ATOM 764 C C . ASN A 1 99 ? -16.401 6.850 7.024 1.00 94.62 99 ASN A C 1
ATOM 766 O O . ASN A 1 99 ? -17.330 6.733 7.811 1.00 94.62 99 ASN A O 1
ATOM 770 N N . MET A 1 100 ? -16.520 6.478 5.745 1.00 91.44 100 MET A N 1
ATOM 771 C CA . MET A 1 100 ? -17.794 6.149 5.077 1.00 91.44 100 MET A CA 1
ATOM 772 C C . MET A 1 100 ? -18.649 5.086 5.786 1.00 91.44 100 MET A C 1
ATOM 774 O O . MET A 1 100 ? -19.867 5.069 5.625 1.00 91.44 100 MET A O 1
ATOM 778 N N . HIS A 1 101 ? -18.015 4.183 6.533 1.00 90.62 101 HIS A N 1
ATOM 779 C CA . HIS A 1 101 ? -18.682 3.079 7.225 1.00 90.62 101 HIS A CA 1
ATOM 780 C C . HIS A 1 101 ? -18.492 3.122 8.740 1.00 90.62 101 HIS A C 1
ATOM 782 O O . HIS A 1 101 ? -18.765 2.130 9.405 1.00 90.62 101 HIS A O 1
ATOM 788 N N . MET A 1 102 ? -17.976 4.223 9.276 1.00 89.94 102 MET A N 1
ATOM 789 C CA . MET A 1 102 ? -17.742 4.360 10.706 1.00 89.94 102 MET A CA 1
ATOM 790 C C . MET A 1 102 ? -18.949 4.993 11.389 1.00 89.94 102 MET A C 1
ATOM 792 O O . MET A 1 102 ? -19.587 5.885 10.831 1.00 89.94 102 MET A O 1
ATOM 796 N N . ASP A 1 103 ? -19.241 4.536 12.603 1.00 85.06 103 ASP A N 1
ATOM 797 C CA . ASP A 1 103 ? -20.298 5.114 13.422 1.00 85.06 103 ASP A CA 1
ATOM 798 C C . ASP A 1 103 ? -19.762 6.348 14.163 1.00 85.06 103 ASP A C 1
ATOM 800 O O . ASP A 1 103 ? -18.795 6.263 14.922 1.00 85.06 103 ASP A O 1
ATOM 804 N N . GLY A 1 104 ? -20.413 7.495 13.961 1.00 89.06 104 GLY A N 1
ATOM 805 C CA . GLY A 1 104 ? -20.069 8.753 14.628 1.00 89.06 104 GLY A CA 1
ATOM 806 C C . GLY A 1 104 ? -18.834 9.465 14.064 1.00 89.06 104 GLY A C 1
ATOM 807 O O . GLY A 1 104 ? -18.327 9.143 12.990 1.00 89.06 104 GLY A O 1
ATOM 808 N N . ASP A 1 105 ? -18.375 10.486 14.791 1.00 89.62 105 ASP A N 1
ATOM 809 C CA . ASP A 1 105 ? -17.145 11.207 14.461 1.00 89.62 105 ASP A CA 1
ATOM 810 C C . ASP A 1 105 ? -15.932 10.449 15.010 1.00 89.62 105 ASP A C 1
ATOM 812 O O . ASP A 1 105 ? -15.712 10.380 16.221 1.00 89.62 105 ASP A O 1
ATOM 816 N N . THR A 1 106 ? -15.138 9.872 14.111 1.00 92.62 106 THR A N 1
ATOM 817 C CA . THR A 1 106 ? -13.907 9.166 14.486 1.00 92.62 106 THR A CA 1
ATOM 818 C C . THR A 1 106 ? -12.719 10.110 14.688 1.00 92.62 106 THR A C 1
ATOM 820 O O . THR A 1 106 ? -11.656 9.674 15.135 1.00 92.62 106 THR A O 1
ATOM 823 N N . GLY A 1 107 ? -12.846 11.380 14.285 1.00 94.44 107 GLY A N 1
ATOM 824 C CA . GLY A 1 107 ? -11.734 12.320 14.185 1.00 94.44 107 GLY A CA 1
ATOM 825 C C . GLY A 1 107 ? -10.692 11.948 13.123 1.00 94.44 107 GLY A C 1
ATOM 826 O O . GLY A 1 107 ? -9.665 12.630 13.023 1.00 94.44 107 GLY A O 1
ATOM 827 N N . VAL A 1 108 ? -10.905 10.876 12.347 1.00 96.94 108 VAL A N 1
ATOM 828 C CA . VAL A 1 108 ? -9.944 10.407 11.349 1.00 96.94 108 VAL A CA 1
ATOM 829 C C . VAL A 1 108 ? -9.994 11.298 10.115 1.00 96.94 108 VAL A C 1
ATOM 831 O O . VAL A 1 108 ? -11.035 11.490 9.493 1.00 96.94 108 VAL A O 1
ATOM 834 N N . SER A 1 109 ? -8.834 11.799 9.710 1.00 97.62 109 SER A N 1
ATOM 835 C CA . SER A 1 109 ? -8.639 12.525 8.452 1.00 97.62 109 SER A CA 1
ATOM 836 C C . SER A 1 109 ? -7.362 12.072 7.759 1.00 97.62 109 SER A C 1
ATOM 838 O O . SER A 1 109 ? -6.581 11.310 8.324 1.00 97.62 109 SER A O 1
ATOM 840 N N . PHE A 1 110 ? -7.142 12.511 6.524 1.00 98.00 110 PHE A N 1
ATOM 841 C CA . PHE A 1 110 ? -5.884 12.308 5.813 1.00 98.00 110 PHE A CA 1
ATOM 842 C C . PHE A 1 110 ? -5.299 13.651 5.394 1.00 98.00 110 PHE A C 1
ATOM 844 O O . PHE A 1 110 ? -6.026 14.503 4.889 1.00 98.00 110 PHE A O 1
ATOM 851 N N . ARG A 1 111 ? -3.994 13.843 5.613 1.00 97.31 111 ARG A N 1
ATOM 852 C CA . ARG A 1 111 ? -3.301 15.115 5.363 1.00 97.31 111 ARG A CA 1
ATOM 853 C C . ARG A 1 111 ? -1.988 14.907 4.627 1.00 97.31 111 ARG A C 1
ATOM 855 O O . ARG A 1 111 ? -1.183 14.059 5.017 1.00 97.31 111 ARG A O 1
ATOM 862 N N . LEU A 1 112 ? -1.735 15.731 3.616 1.00 94.62 112 LEU A N 1
ATOM 863 C CA . LEU A 1 112 ? -0.451 15.904 2.955 1.00 94.62 112 LEU A CA 1
ATOM 864 C C . LEU A 1 112 ? 0.366 16.955 3.718 1.00 94.62 112 LEU A C 1
ATOM 866 O O . LEU A 1 112 ? 0.046 18.139 3.733 1.00 94.62 112 LEU A O 1
ATOM 870 N N . ARG A 1 113 ? 1.465 16.535 4.349 1.00 91.81 113 ARG A N 1
ATOM 871 C CA . ARG A 1 113 ? 2.311 17.421 5.163 1.00 91.81 113 ARG A CA 1
ATOM 872 C C . ARG A 1 113 ? 3.507 17.924 4.357 1.00 91.81 113 ARG A C 1
ATOM 874 O O . ARG A 1 113 ? 4.622 17.474 4.553 1.00 91.81 113 ARG A O 1
ATOM 881 N N . GLY A 1 114 ? 3.268 18.788 3.372 1.00 86.00 114 GLY A N 1
ATOM 882 C CA . GLY A 1 114 ? 4.316 19.426 2.556 1.00 86.00 114 GLY A CA 1
ATOM 883 C C . GLY A 1 114 ? 4.998 18.529 1.509 1.00 86.00 114 GLY A C 1
ATOM 884 O O . GLY A 1 114 ? 5.276 18.994 0.408 1.00 86.00 114 GLY A O 1
ATOM 885 N N . HIS A 1 115 ? 5.224 17.242 1.793 1.00 91.50 115 HIS A N 1
ATOM 886 C CA . HIS A 1 115 ? 5.804 16.289 0.842 1.00 91.50 115 HIS A CA 1
ATOM 887 C C . HIS A 1 115 ? 4.993 14.975 0.777 1.00 91.50 115 HIS A C 1
ATOM 889 O O . HIS A 1 115 ? 4.567 14.469 1.818 1.00 91.50 115 HIS A O 1
ATOM 895 N N . PRO A 1 116 ? 4.839 14.324 -0.400 1.00 84.50 116 PRO A N 1
ATOM 896 C CA . PRO A 1 116 ? 4.075 13.072 -0.553 1.00 84.50 116 PRO A CA 1
ATOM 897 C C . PRO A 1 116 ? 4.458 11.954 0.419 1.00 84.50 116 PRO A C 1
ATOM 899 O O . PRO A 1 116 ? 3.627 11.160 0.853 1.00 84.50 116 PRO A O 1
ATOM 902 N N . LYS A 1 117 ? 5.741 11.889 0.794 1.00 90.31 117 LYS A N 1
ATOM 903 C CA . LYS A 1 117 ? 6.246 10.875 1.736 1.00 90.31 117 LYS A CA 1
ATOM 904 C C . LYS A 1 117 ? 5.790 11.088 3.184 1.00 90.31 117 LYS A C 1
ATOM 906 O O . LYS A 1 117 ? 5.894 10.165 4.001 1.00 90.31 117 LYS A O 1
ATOM 911 N N . GLU A 1 118 ? 5.318 12.284 3.494 1.00 92.69 118 GLU A N 1
ATOM 912 C CA . GLU A 1 118 ? 4.897 12.732 4.821 1.00 92.69 118 GLU A CA 1
ATOM 913 C C . GLU A 1 118 ? 3.375 12.721 4.974 1.00 92.69 118 GLU A C 1
ATOM 915 O O . GLU A 1 118 ? 2.873 13.024 6.051 1.00 92.69 118 GLU A O 1
ATOM 920 N N . ALA A 1 119 ? 2.643 12.317 3.931 1.00 96.50 119 ALA A N 1
ATOM 921 C CA . ALA A 1 119 ? 1.202 12.156 4.004 1.00 96.50 119 ALA A CA 1
ATOM 922 C C . ALA A 1 119 ? 0.815 11.068 5.013 1.00 96.50 119 ALA A C 1
ATOM 924 O O . ALA A 1 119 ? 1.402 9.979 5.009 1.00 96.50 119 ALA A O 1
ATOM 925 N N . ARG A 1 120 ? -0.138 11.363 5.896 1.00 97.44 120 ARG A N 1
ATOM 926 C CA . ARG A 1 120 ? -0.557 10.468 6.983 1.00 97.44 120 ARG A CA 1
ATOM 927 C C . ARG A 1 120 ? -2.055 10.575 7.222 1.00 97.44 120 ARG A C 1
ATOM 929 O O . ARG A 1 120 ? -2.651 11.628 6.999 1.00 97.44 120 ARG A O 1
ATOM 936 N N . TYR A 1 121 ? -2.623 9.495 7.754 1.00 97.88 121 TYR A N 1
ATOM 937 C CA . T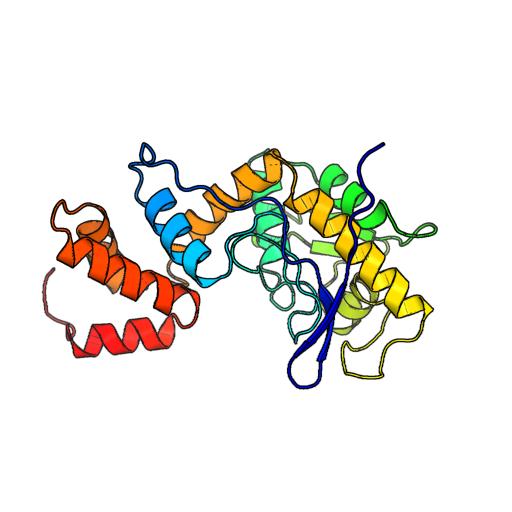YR A 1 121 ? -3.850 9.610 8.529 1.00 97.88 121 TYR A CA 1
ATOM 938 C C . TYR A 1 121 ? -3.578 10.445 9.785 1.00 97.88 121 TYR A C 1
ATOM 940 O O . TYR A 1 121 ? -2.488 10.373 10.359 1.00 97.88 121 TYR A O 1
ATOM 948 N N . CYS A 1 122 ? -4.569 11.211 10.212 1.00 97.94 122 CYS A N 1
ATOM 949 C CA . CYS A 1 122 ? -4.568 11.948 11.462 1.00 97.94 122 CYS A CA 1
ATOM 950 C C . CYS A 1 122 ? -5.773 11.523 12.301 1.00 97.94 122 CYS A C 1
ATOM 952 O O . CYS A 1 122 ? -6.822 11.243 11.731 1.00 97.94 122 CYS A O 1
ATOM 954 N N . ILE A 1 123 ? -5.640 11.520 13.626 1.00 96.75 123 ILE A N 1
ATOM 955 C CA . ILE A 1 123 ? -6.752 11.383 14.575 1.00 96.75 123 ILE A CA 1
ATOM 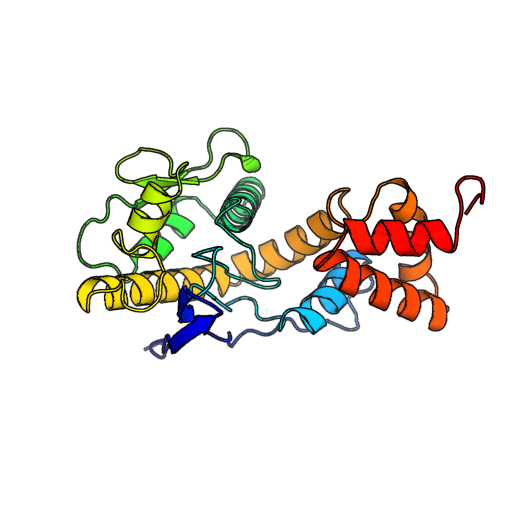956 C C . ILE A 1 123 ? -6.860 12.705 15.332 1.00 96.75 123 ILE A C 1
ATOM 958 O O . ILE A 1 123 ? -5.891 13.119 15.962 1.00 96.75 123 ILE A O 1
ATOM 962 N N . PHE A 1 124 ? -8.006 13.382 15.250 1.00 96.25 124 PHE A N 1
ATOM 963 C CA . PHE A 1 124 ? -8.232 14.696 15.876 1.00 96.25 124 PHE A CA 1
ATOM 964 C C . PHE A 1 124 ? -7.126 15.720 15.549 1.00 96.25 124 PHE A C 1
ATOM 966 O O . PHE A 1 124 ? -6.694 16.493 16.396 1.00 96.25 124 PHE A O 1
ATOM 973 N N . GLY A 1 125 ? -6.645 15.704 14.301 1.00 96.56 125 GLY A N 1
ATOM 974 C CA . GLY A 1 125 ? -5.574 16.584 13.817 1.00 96.56 125 GLY A CA 1
ATOM 975 C C . GLY A 1 125 ? -4.151 16.059 14.042 1.00 96.56 125 GLY A C 1
ATOM 976 O O . GLY A 1 125 ? -3.242 16.482 13.328 1.00 96.56 125 GLY A O 1
ATOM 977 N N . GLU A 1 126 ? -3.957 15.080 14.927 1.00 97.25 126 GLU A N 1
ATOM 978 C CA . GLU A 1 126 ? -2.637 14.531 15.240 1.00 97.25 126 GLU A CA 1
ATOM 979 C C . GLU A 1 126 ? -2.213 13.439 14.250 1.00 97.25 126 GLU A C 1
ATOM 981 O O . GLU A 1 126 ? -2.971 12.493 14.018 1.00 97.25 126 GLU A O 1
ATOM 986 N N . PRO A 1 127 ? -1.004 13.514 13.663 1.00 97.62 127 PRO A N 1
ATOM 987 C CA . PRO A 1 127 ? -0.550 12.550 12.672 1.00 97.62 127 PRO A CA 1
ATOM 988 C C . PRO A 1 127 ? -0.291 11.177 13.301 1.00 97.62 127 PRO A C 1
ATOM 990 O O . PRO A 1 127 ? 0.410 11.036 14.302 1.00 97.62 127 PRO A O 1
ATOM 993 N N . VAL A 1 128 ? -0.780 10.132 12.639 1.00 97.38 128 VAL A N 1
ATOM 994 C CA . VAL A 1 128 ? -0.591 8.736 13.043 1.00 97.38 128 VAL A CA 1
ATOM 995 C C . VAL A 1 128 ? 0.845 8.311 12.730 1.00 97.38 128 VAL A C 1
ATOM 997 O O . VAL A 1 128 ? 1.186 8.018 11.581 1.00 97.38 128 VAL A O 1
ATOM 1000 N N . ILE A 1 129 ? 1.701 8.311 13.756 1.00 97.12 129 ILE A N 1
ATOM 1001 C CA . ILE A 1 129 ? 3.144 8.023 13.629 1.00 97.12 129 ILE A CA 1
ATOM 1002 C C . ILE A 1 129 ? 3.647 6.891 14.534 1.00 97.12 129 ILE A C 1
ATOM 1004 O O . ILE A 1 129 ? 4.832 6.552 14.489 1.00 97.12 129 ILE A O 1
ATOM 1008 N N . THR A 1 130 ? 2.770 6.296 15.344 1.00 97.38 130 THR A N 1
ATOM 1009 C CA . THR A 1 130 ? 3.107 5.185 16.243 1.00 97.38 130 THR A CA 1
ATOM 1010 C C . THR A 1 130 ? 2.253 3.956 15.959 1.00 97.38 130 THR A C 1
ATOM 1012 O O . THR A 1 130 ? 1.146 4.053 15.430 1.00 97.38 130 THR A O 1
ATOM 1015 N N . ASP A 1 131 ? 2.752 2.790 16.371 1.00 96.56 131 ASP A N 1
ATOM 1016 C CA . ASP A 1 131 ? 2.019 1.525 16.290 1.00 96.56 131 ASP A CA 1
ATOM 1017 C C . ASP A 1 131 ? 0.680 1.581 17.046 1.00 96.56 131 ASP A C 1
ATOM 1019 O O . ASP A 1 131 ? -0.334 1.114 16.529 1.00 96.56 131 ASP A O 1
ATOM 1023 N N . ALA A 1 132 ? 0.660 2.209 18.226 1.00 97.56 132 ALA A N 1
ATOM 1024 C CA . ALA A 1 132 ? -0.554 2.382 19.021 1.00 97.56 132 ALA A CA 1
ATOM 1025 C C . ALA A 1 132 ? -1.582 3.279 18.311 1.00 97.56 132 ALA A C 1
ATOM 1027 O O . ALA A 1 132 ? -2.770 2.966 18.293 1.00 97.56 132 ALA A O 1
ATOM 1028 N N . MET A 1 133 ? -1.135 4.359 17.659 1.00 97.69 133 MET A N 1
ATOM 1029 C CA . MET A 1 133 ? -2.023 5.209 16.859 1.00 97.69 133 MET A CA 1
ATOM 1030 C C . MET A 1 133 ? -2.567 4.465 15.634 1.00 97.69 133 MET A C 1
ATOM 1032 O O . MET A 1 133 ? -3.742 4.604 15.313 1.00 97.69 133 MET A O 1
ATOM 1036 N N . GLN A 1 134 ? -1.758 3.634 14.968 1.00 97.56 134 GLN A N 1
ATOM 1037 C CA . GLN A 1 134 ? -2.248 2.792 13.869 1.00 97.56 134 GLN A CA 1
ATOM 1038 C C . GLN A 1 134 ? -3.304 1.792 14.343 1.00 97.56 134 GLN A C 1
ATOM 1040 O O . GLN A 1 134 ? -4.319 1.612 13.678 1.00 97.56 134 GLN A O 1
ATOM 1045 N N . GLN A 1 135 ? -3.094 1.164 15.501 1.00 97.69 135 GLN A N 1
ATOM 1046 C CA . GLN A 1 135 ? -4.085 0.280 16.119 1.00 97.69 135 GLN A CA 1
ATOM 1047 C C . GLN A 1 135 ? -5.368 1.039 16.472 1.00 97.69 135 GLN A C 1
ATOM 1049 O O . GLN A 1 135 ? -6.458 0.525 16.229 1.00 97.69 135 GLN A O 1
ATOM 1054 N N . ALA A 1 136 ? -5.260 2.269 16.983 1.00 97.00 136 ALA A N 1
ATOM 1055 C CA . ALA A 1 136 ? -6.410 3.127 17.259 1.00 97.00 136 ALA A CA 1
ATOM 1056 C C . ALA A 1 136 ? -7.232 3.416 15.992 1.00 97.00 136 ALA A C 1
ATOM 1058 O O . ALA A 1 136 ? -8.446 3.241 16.017 1.00 97.00 136 ALA A O 1
ATOM 1059 N N . VAL A 1 137 ? -6.586 3.766 14.871 1.00 96.50 137 VAL A N 1
ATOM 1060 C CA . VAL A 1 137 ? -7.293 4.009 13.599 1.00 96.50 137 VAL A CA 1
ATOM 1061 C C . VAL A 1 137 ? -7.880 2.725 13.022 1.00 96.50 137 VAL A C 1
ATOM 1063 O O . VAL A 1 137 ? -9.065 2.671 12.707 1.00 96.50 137 VAL A O 1
ATOM 1066 N N . PHE A 1 138 ? -7.056 1.695 12.830 1.00 97.25 138 PHE A N 1
ATOM 1067 C CA . PHE A 1 138 ? -7.434 0.549 12.002 1.00 97.25 138 PHE A CA 1
ATOM 1068 C C . PHE A 1 138 ? -8.304 -0.451 12.763 1.00 97.25 138 PHE A C 1
ATOM 1070 O O . PHE A 1 138 ? -9.191 -1.062 12.172 1.00 97.25 138 PHE A O 1
ATOM 1077 N N . PHE A 1 139 ? -8.068 -0.611 14.067 1.00 97.56 139 PHE A N 1
ATOM 1078 C CA . PHE A 1 139 ? -8.620 -1.694 14.887 1.00 97.56 139 PHE A CA 1
ATOM 1079 C C . PHE A 1 139 ? -9.284 -1.216 16.182 1.00 97.56 139 PHE A C 1
ATOM 1081 O O . PHE A 1 139 ? -9.556 -2.034 17.063 1.00 97.56 139 PHE A O 1
ATOM 1088 N N . LEU A 1 140 ? -9.514 0.093 16.331 1.00 96.94 140 LEU A N 1
ATOM 1089 C CA . LEU A 1 140 ? -10.062 0.691 17.550 1.00 96.94 140 LEU A CA 1
ATOM 1090 C C . LEU A 1 140 ? -9.292 0.233 18.809 1.00 96.94 140 LEU A C 1
ATOM 1092 O O . LEU A 1 140 ? -9.849 -0.215 19.813 1.00 96.94 140 LEU A O 1
ATOM 1096 N N . GLY A 1 141 ? -7.962 0.272 18.706 1.00 96.94 141 GLY A N 1
ATOM 1097 C CA . GLY A 1 141 ? -7.022 -0.038 19.782 1.00 96.94 141 GLY A CA 1
ATOM 1098 C C . GLY A 1 141 ? -6.694 -1.522 19.968 1.00 96.94 141 GLY A C 1
ATOM 1099 O O . GLY A 1 141 ? -5.818 -1.829 20.775 1.00 96.94 141 GLY A O 1
ATOM 1100 N N . ALA A 1 142 ? -7.332 -2.451 19.243 1.00 98.06 142 ALA A N 1
ATOM 1101 C CA . ALA A 1 142 ? -6.934 -3.859 19.315 1.00 98.06 142 ALA A CA 1
ATOM 1102 C C . ALA A 1 142 ? -5.517 -4.058 18.751 1.00 98.06 142 ALA A C 1
ATOM 1104 O O . ALA A 1 142 ? -5.090 -3.376 17.815 1.00 98.06 142 ALA A O 1
ATOM 1105 N N . SER A 1 143 ? -4.773 -5.015 19.310 1.00 97.56 143 SER A N 1
ATOM 1106 C CA . SER A 1 143 ? -3.358 -5.190 18.966 1.00 97.56 143 SER A CA 1
ATOM 1107 C C . SER A 1 143 ? -3.142 -5.784 17.570 1.00 97.56 143 SER A C 1
ATOM 1109 O O . SER A 1 143 ? -2.082 -5.561 16.976 1.00 97.56 143 SER A O 1
ATOM 1111 N N . GLY A 1 144 ? -4.142 -6.507 17.054 1.00 97.38 144 GLY A N 1
ATOM 1112 C CA . GLY A 1 144 ? -4.059 -7.320 15.840 1.00 97.38 144 GLY A CA 1
ATOM 1113 C C . GLY A 1 144 ? -3.727 -8.788 16.124 1.00 97.38 144 GLY A C 1
ATOM 1114 O O . GLY A 1 144 ? -3.813 -9.618 15.224 1.00 97.38 144 GLY A O 1
ATOM 1115 N N . HIS A 1 145 ? -3.352 -9.131 17.362 1.00 97.94 145 HIS A N 1
ATOM 1116 C CA . HIS A 1 145 ? -3.084 -10.517 17.737 1.00 97.94 145 HIS A CA 1
ATOM 1117 C C . HIS A 1 145 ? -4.373 -11.332 17.827 1.00 97.94 145 HIS A C 1
ATOM 1119 O O . HIS A 1 145 ? -5.434 -10.806 18.174 1.00 97.94 145 HIS A O 1
ATOM 1125 N N . LYS A 1 146 ? -4.266 -12.634 17.565 1.00 98.50 146 LYS A N 1
ATOM 1126 C CA . LYS A 1 146 ? -5.377 -13.578 17.721 1.00 98.50 146 LYS A CA 1
ATOM 1127 C C . LYS A 1 146 ? -5.991 -13.500 19.121 1.00 98.50 146 LYS A C 1
ATOM 1129 O O . LYS A 1 146 ? -5.280 -13.541 20.120 1.00 98.50 146 LYS A O 1
ATOM 1134 N N . GLY A 1 147 ? -7.314 -13.392 19.179 1.00 97.88 147 GLY A N 1
ATOM 1135 C CA . GLY A 1 147 ? -8.101 -13.256 20.401 1.00 97.88 147 GLY A CA 1
ATOM 1136 C C . GLY A 1 147 ? -8.128 -11.845 20.996 1.00 97.88 147 GLY A C 1
ATOM 1137 O O . GLY A 1 147 ? -8.779 -11.648 22.017 1.00 97.88 147 GLY A O 1
ATOM 1138 N N . SER A 1 148 ? -7.450 -10.859 20.392 1.00 97.75 148 SER A N 1
ATOM 1139 C CA . SER A 1 148 ? -7.380 -9.498 20.953 1.00 97.75 148 SER A CA 1
ATOM 1140 C C . SER A 1 148 ? -8.580 -8.610 20.619 1.00 97.75 148 SER A C 1
ATOM 1142 O O . SER A 1 148 ? -8.752 -7.565 21.245 1.00 97.75 148 SER A O 1
ATOM 1144 N N . PHE A 1 149 ? -9.403 -8.994 19.640 1.00 98.44 149 PHE A N 1
ATOM 1145 C CA . PHE A 1 149 ? -10.535 -8.187 19.194 1.00 98.44 149 PHE A CA 1
ATOM 1146 C C . PHE A 1 149 ? -11.796 -8.484 20.005 1.00 98.44 149 PHE A C 1
ATOM 1148 O O . PHE A 1 149 ? -12.314 -9.600 19.995 1.00 98.44 149 PHE A O 1
ATOM 1155 N N . SER A 1 150 ? -12.374 -7.447 20.606 1.00 98.19 150 SER A N 1
ATOM 1156 C CA . SER A 1 150 ? -13.789 -7.469 20.986 1.00 98.19 150 SER A CA 1
ATOM 1157 C C . SER A 1 150 ? -14.696 -7.474 19.746 1.00 98.19 150 SER A C 1
ATOM 1159 O O . SER A 1 150 ? -14.272 -7.147 18.633 1.00 98.19 150 SER A O 1
ATOM 1161 N N . ALA A 1 151 ? -15.982 -7.786 19.932 1.00 97.88 151 ALA A N 1
ATOM 1162 C CA . ALA A 1 151 ? -16.967 -7.730 18.850 1.00 97.88 151 ALA A CA 1
ATOM 1163 C C . ALA A 1 151 ? -17.044 -6.337 18.194 1.00 97.88 151 ALA A C 1
ATOM 1165 O O . ALA A 1 151 ? -17.094 -6.236 16.970 1.00 97.88 151 ALA A O 1
ATOM 1166 N N . HIS A 1 152 ? -16.979 -5.273 19.001 1.00 97.06 152 HIS A N 1
ATOM 1167 C CA . HIS A 1 152 ? -17.014 -3.894 18.518 1.00 97.06 152 HIS A CA 1
ATOM 1168 C C . HIS A 1 152 ? -15.768 -3.541 17.693 1.00 97.06 152 HIS A C 1
ATOM 1170 O O . HIS A 1 152 ? -15.882 -3.046 16.576 1.00 97.06 152 HIS A O 1
ATOM 1176 N N . GLN A 1 153 ? -14.576 -3.888 18.187 1.00 97.50 153 GLN A N 1
ATOM 1177 C CA . GLN A 1 153 ? -13.323 -3.667 17.454 1.00 97.50 153 GLN A CA 1
ATOM 1178 C C . GLN A 1 153 ? -13.278 -4.457 16.141 1.00 97.50 153 GLN A C 1
ATOM 1180 O O . GLN A 1 153 ? -12.761 -3.972 15.136 1.00 97.50 153 GLN A O 1
ATOM 1185 N N . ARG A 1 154 ? -13.840 -5.670 16.127 1.00 98.00 154 ARG A N 1
ATOM 1186 C CA . ARG A 1 154 ? -13.947 -6.488 14.917 1.00 98.00 154 ARG A CA 1
ATOM 1187 C C . ARG A 1 154 ? -14.835 -5.834 13.860 1.00 98.00 154 ARG A C 1
ATOM 1189 O O . ARG A 1 154 ? -14.487 -5.878 12.680 1.00 98.00 154 ARG A O 1
ATOM 1196 N N . GLU A 1 155 ? -15.963 -5.247 14.257 1.00 97.25 155 GLU A N 1
ATOM 1197 C CA . GLU A 1 155 ? -16.837 -4.542 13.314 1.00 97.25 155 GLU A CA 1
ATOM 1198 C C . GLU A 1 155 ? -16.197 -3.244 12.816 1.00 97.25 155 GLU A C 1
ATOM 1200 O O . GLU A 1 155 ? -16.167 -3.018 11.607 1.00 97.25 155 GLU A O 1
ATOM 1205 N N . HIS A 1 156 ? -15.564 -2.468 13.702 1.00 96.94 156 HIS A N 1
ATOM 1206 C CA . HIS A 1 156 ? -14.760 -1.300 13.321 1.00 96.94 156 HIS A CA 1
ATOM 1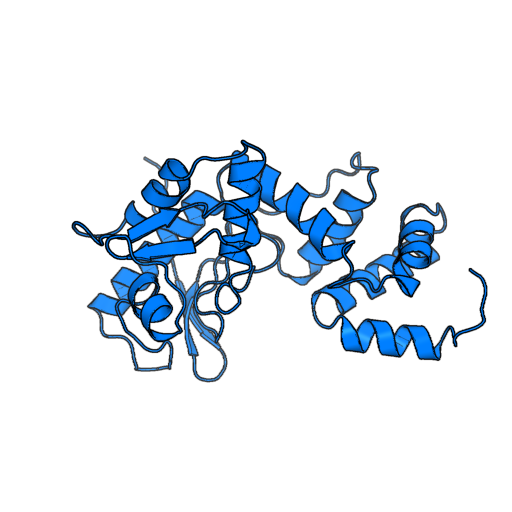207 C C . HIS A 1 156 ? -13.704 -1.655 12.269 1.00 96.94 156 HIS A C 1
ATOM 1209 O O . HIS A 1 156 ? -13.626 -1.027 11.216 1.00 96.94 156 HIS A O 1
ATOM 1215 N N . ALA A 1 157 ? -12.928 -2.715 12.507 1.00 97.69 157 ALA A N 1
ATOM 1216 C CA . ALA A 1 157 ? -11.897 -3.164 11.576 1.00 97.69 157 ALA A CA 1
ATOM 1217 C C . ALA A 1 157 ? -12.486 -3.562 10.208 1.00 97.69 157 ALA A C 1
ATOM 1219 O O . ALA A 1 157 ? -11.910 -3.267 9.158 1.00 97.69 157 ALA A O 1
ATOM 1220 N N . LYS A 1 158 ? -13.666 -4.194 10.186 1.00 98.00 158 LYS A N 1
ATOM 1221 C CA . LYS A 1 158 ? -14.371 -4.487 8.930 1.00 98.00 158 LYS A CA 1
ATOM 1222 C C . LYS A 1 158 ? -14.845 -3.219 8.227 1.00 98.00 158 LYS A C 1
ATOM 1224 O O . LYS A 1 158 ? -14.711 -3.141 7.009 1.00 98.00 158 LYS A O 1
ATOM 1229 N N . ASN A 1 159 ? -15.364 -2.238 8.956 1.00 97.00 159 ASN A N 1
ATOM 1230 C CA . ASN A 1 159 ? -15.777 -0.948 8.403 1.00 97.00 159 ASN A CA 1
ATOM 1231 C C . ASN A 1 159 ? -14.599 -0.174 7.812 1.00 97.00 159 ASN A C 1
ATOM 1233 O O . ASN A 1 159 ? -14.701 0.325 6.689 1.00 97.00 159 ASN A O 1
ATOM 1237 N N . TRP A 1 160 ? -13.451 -0.188 8.494 1.00 97.38 160 TRP A N 1
ATOM 1238 C CA . TRP A 1 160 ? -12.196 0.326 7.954 1.00 97.38 160 TRP A CA 1
ATOM 1239 C C . TRP A 1 160 ? -11.857 -0.341 6.620 1.00 97.38 160 TRP A C 1
ATOM 1241 O O . TRP A 1 160 ? -11.681 0.335 5.606 1.00 97.38 160 TRP A O 1
ATOM 1251 N N . ALA A 1 161 ? -11.837 -1.676 6.592 1.00 97.75 161 ALA A N 1
ATOM 1252 C CA . ALA A 1 161 ? -11.549 -2.433 5.381 1.00 97.75 161 ALA A CA 1
ATOM 1253 C C . ALA A 1 161 ? -12.543 -2.123 4.245 1.00 97.75 161 ALA A C 1
ATOM 1255 O O . ALA A 1 161 ? -12.109 -1.950 3.111 1.00 97.75 161 ALA A O 1
ATOM 1256 N N . ARG A 1 162 ? -13.850 -1.976 4.521 1.00 97.44 162 ARG A N 1
ATOM 1257 C CA . ARG A 1 162 ? -14.854 -1.556 3.516 1.00 97.44 162 ARG A CA 1
ATOM 1258 C C . ARG A 1 162 ? -14.505 -0.197 2.908 1.00 97.44 162 ARG A C 1
ATOM 1260 O O . ARG A 1 162 ? -14.511 -0.059 1.684 1.00 97.44 162 ARG A O 1
ATOM 1267 N N . GLY A 1 163 ? -14.155 0.774 3.752 1.00 96.50 163 GLY A N 1
ATOM 1268 C CA 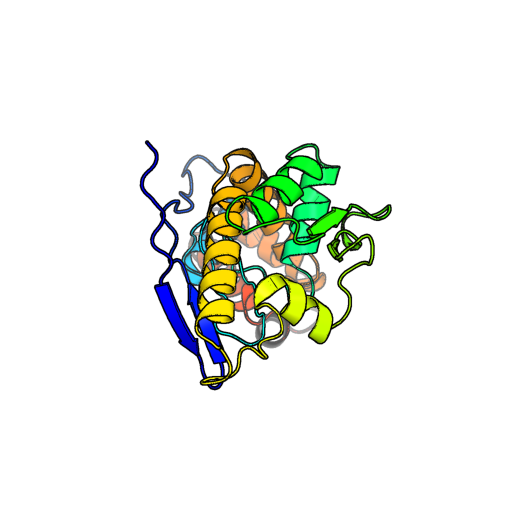. GLY A 1 163 ? -13.761 2.116 3.323 1.00 96.50 163 GLY A CA 1
ATOM 1269 C C . GLY A 1 163 ? -12.532 2.089 2.416 1.00 96.50 163 GLY A C 1
ATOM 1270 O O . GLY A 1 163 ? -12.532 2.686 1.337 1.00 96.50 163 GLY A O 1
ATOM 1271 N N . GLN A 1 164 ? -11.524 1.301 2.801 1.00 97.50 164 GLN A N 1
ATOM 1272 C CA . GLN A 1 164 ? -10.329 1.072 1.991 1.00 97.50 164 GLN A CA 1
ATOM 1273 C C . GLN A 1 164 ? -10.677 0.394 0.656 1.00 97.50 164 GLN A C 1
ATOM 1275 O O . GLN A 1 164 ? -10.300 0.907 -0.393 1.00 97.50 164 GLN A O 1
ATOM 1280 N N . VAL A 1 165 ? -11.441 -0.699 0.643 1.00 97.44 165 VAL A N 1
ATOM 1281 C CA . VAL A 1 165 ? -11.837 -1.379 -0.607 1.00 97.44 165 VAL A CA 1
ATOM 1282 C C . VAL A 1 165 ? -12.517 -0.403 -1.580 1.00 97.44 165 VAL A C 1
ATOM 1284 O O . VAL A 1 165 ? -12.192 -0.396 -2.768 1.00 97.44 165 VAL A O 1
ATOM 1287 N N . GLY A 1 166 ? -13.391 0.480 -1.082 1.00 96.44 166 GLY A N 1
ATOM 1288 C CA . GLY A 1 166 ? -14.006 1.543 -1.883 1.00 96.44 166 GLY A CA 1
ATOM 1289 C C . GLY A 1 166 ? -13.000 2.564 -2.431 1.00 96.44 166 GLY A C 1
ATOM 1290 O O . GLY A 1 166 ? -13.030 2.872 -3.623 1.00 96.44 166 GLY A O 1
ATOM 1291 N N . LEU A 1 167 ? -12.083 3.049 -1.587 1.00 97.31 167 LEU A N 1
ATOM 1292 C CA . LEU A 1 167 ? -11.024 3.990 -1.969 1.00 97.31 167 LEU A CA 1
ATOM 1293 C C . LEU A 1 167 ? -10.139 3.406 -3.074 1.00 97.31 167 LEU A C 1
ATOM 1295 O O . LEU A 1 167 ? -10.018 3.975 -4.163 1.00 97.31 167 LEU A O 1
ATOM 1299 N N . TRP A 1 168 ? -9.539 2.250 -2.793 1.00 97.31 168 TRP A N 1
ATOM 1300 C CA . TRP A 1 168 ? -8.556 1.585 -3.646 1.00 97.31 168 TRP A CA 1
ATOM 1301 C C . TRP A 1 168 ? -9.180 1.024 -4.926 1.00 97.31 168 TRP A C 1
ATOM 1303 O O . TRP A 1 168 ? -8.528 0.992 -5.971 1.00 97.31 168 TRP A O 1
ATOM 1313 N N . GLY A 1 169 ? -10.466 0.678 -4.874 1.00 96.31 169 GLY A N 1
ATOM 1314 C CA . GLY A 1 169 ? -11.252 0.259 -6.025 1.00 96.31 169 GLY A CA 1
ATOM 1315 C C . GLY A 1 169 ? -11.707 1.385 -6.954 1.00 96.31 169 GLY A C 1
ATOM 1316 O O . GLY A 1 169 ? -12.224 1.082 -8.027 1.00 96.31 169 GLY A O 1
ATOM 1317 N N . SER A 1 170 ? -11.534 2.662 -6.603 1.00 96.88 170 SER A N 1
ATOM 1318 C CA . SER A 1 170 ? -11.937 3.776 -7.474 1.00 96.88 170 SER A CA 1
ATOM 1319 C C . SER A 1 170 ? -11.051 3.890 -8.724 1.00 96.88 170 SER A C 1
ATOM 1321 O O . SER A 1 170 ? -9.852 3.619 -8.674 1.00 96.88 170 SER A O 1
ATOM 1323 N N . ARG A 1 171 ? -11.608 4.344 -9.860 1.00 96.62 171 ARG A N 1
ATOM 1324 C CA . ARG A 1 171 ? -10.849 4.491 -11.124 1.00 96.62 171 ARG A CA 1
ATOM 1325 C C . ARG A 1 171 ? -9.611 5.380 -10.973 1.00 96.62 171 ARG A C 1
ATOM 1327 O O . ARG A 1 171 ? -8.546 5.035 -11.481 1.00 96.62 171 ARG A O 1
ATOM 1334 N N . SER A 1 172 ? -9.738 6.487 -10.243 1.00 96.81 172 SER A N 1
ATOM 1335 C CA . SER A 1 172 ? -8.617 7.385 -9.954 1.00 96.81 172 SER A CA 1
ATOM 1336 C C . SER A 1 172 ? -7.501 6.681 -9.186 1.00 96.81 172 SER A C 1
ATOM 1338 O O . SER A 1 172 ? -6.325 6.828 -9.523 1.00 96.81 172 SER A O 1
ATOM 1340 N N . MET A 1 173 ? -7.855 5.849 -8.202 1.00 97.12 173 MET A N 1
ATOM 1341 C CA . MET A 1 173 ? 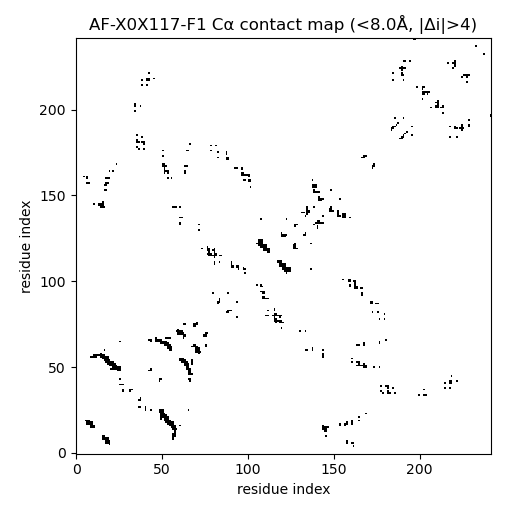-6.870 5.063 -7.467 1.00 97.12 173 MET A CA 1
ATOM 1342 C C . MET A 1 173 ? -6.279 3.929 -8.290 1.00 97.12 173 MET A C 1
ATOM 1344 O O . MET A 1 173 ? -5.086 3.680 -8.173 1.00 97.12 173 MET A O 1
ATOM 1348 N N . GLN A 1 174 ? -7.040 3.270 -9.161 1.00 95.81 174 GLN A N 1
ATOM 1349 C CA . GLN A 1 174 ? -6.488 2.258 -10.070 1.00 95.81 174 GLN A CA 1
ATOM 1350 C C . GLN A 1 174 ? -5.405 2.846 -10.978 1.00 95.81 174 GLN A C 1
ATOM 1352 O O . GLN A 1 174 ? -4.328 2.262 -11.136 1.00 95.81 174 GLN A O 1
ATOM 1357 N N . PHE A 1 175 ? -5.665 4.035 -11.530 1.00 93.81 175 PHE A N 1
ATOM 1358 C CA . PHE A 1 175 ? -4.681 4.769 -12.316 1.00 93.81 175 PHE A CA 1
ATOM 1359 C C . PHE A 1 175 ? -3.440 5.102 -11.478 1.00 93.81 175 PHE A C 1
ATOM 1361 O O . PHE A 1 175 ? -2.322 4.762 -11.875 1.00 93.81 175 PHE A O 1
ATOM 1368 N N . ALA A 1 176 ? -3.631 5.684 -10.289 1.00 95.50 176 ALA A N 1
ATOM 1369 C CA . ALA A 1 176 ? -2.529 6.043 -9.403 1.00 95.50 176 ALA A CA 1
ATOM 1370 C C . ALA A 1 176 ? -1.688 4.822 -8.982 1.00 95.50 176 ALA A C 1
ATOM 1372 O O . ALA A 1 176 ? -0.460 4.885 -9.004 1.00 95.50 176 ALA A O 1
ATOM 1373 N N . GLN A 1 177 ? -2.328 3.692 -8.660 1.00 95.38 177 GLN A N 1
ATOM 1374 C CA . GLN A 1 177 ? -1.658 2.441 -8.291 1.00 95.38 177 GLN A CA 1
ATOM 1375 C C . GLN A 1 177 ? -0.724 1.967 -9.400 1.00 95.38 177 GLN A C 1
ATOM 1377 O O . GLN A 1 177 ? 0.454 1.729 -9.145 1.00 95.38 177 GLN A O 1
ATOM 1382 N N . ARG A 1 178 ? -1.218 1.889 -10.641 1.00 92.44 178 ARG A N 1
ATOM 1383 C CA . ARG A 1 178 ? -0.420 1.443 -11.794 1.00 92.44 178 ARG A CA 1
ATOM 1384 C C . ARG A 1 178 ? 0.832 2.302 -11.979 1.00 92.44 178 ARG A C 1
ATOM 1386 O O . ARG A 1 178 ? 1.939 1.783 -12.111 1.00 92.44 178 ARG A O 1
ATOM 1393 N N . MET A 1 179 ? 0.661 3.621 -11.937 1.00 91.25 179 MET A N 1
ATOM 1394 C CA . MET A 1 179 ? 1.764 4.565 -12.120 1.00 91.25 179 MET A CA 1
ATOM 1395 C C . MET A 1 179 ? 2.775 4.494 -10.967 1.00 91.25 179 MET A C 1
ATOM 1397 O O . MET A 1 179 ? 3.989 4.486 -11.193 1.00 91.25 179 MET A O 1
ATOM 1401 N N . TYR A 1 180 ? 2.290 4.393 -9.727 1.00 93.50 180 TYR A N 1
ATOM 1402 C CA . TYR A 1 180 ? 3.145 4.343 -8.547 1.00 93.50 180 TYR A CA 1
ATOM 1403 C C . TYR A 1 180 ? 3.925 3.032 -8.431 1.00 93.50 180 TYR A C 1
ATOM 1405 O O . TYR A 1 180 ? 5.120 3.075 -8.135 1.00 93.50 180 TYR A O 1
ATOM 1413 N N . VAL A 1 181 ? 3.289 1.880 -8.683 1.00 91.50 181 VAL A N 1
ATOM 1414 C CA . VAL A 1 181 ? 3.938 0.556 -8.627 1.00 91.50 181 VAL A CA 1
ATOM 1415 C C . VAL A 1 181 ? 5.132 0.518 -9.570 1.00 91.50 181 VAL A C 1
ATOM 1417 O O . VAL A 1 181 ? 6.249 0.252 -9.128 1.00 91.50 181 VAL A O 1
ATOM 1420 N N . SER A 1 182 ? 4.925 0.881 -10.836 1.00 86.81 182 SER A N 1
ATOM 1421 C CA . SER A 1 182 ? 5.993 0.970 -11.837 1.00 86.81 182 SER A CA 1
ATOM 1422 C C . SER A 1 182 ? 7.175 1.819 -11.343 1.00 86.81 182 SER A C 1
ATOM 1424 O O . SER A 1 182 ? 8.327 1.370 -11.342 1.00 86.81 182 SER A O 1
ATOM 1426 N N . LYS A 1 183 ? 6.890 3.025 -10.832 1.00 88.25 183 LYS A N 1
ATOM 1427 C CA . LYS A 1 183 ? 7.904 3.952 -10.307 1.00 88.25 183 LYS A CA 1
ATOM 1428 C C . LYS A 1 183 ? 8.660 3.378 -9.108 1.00 88.25 183 LYS A C 1
ATOM 1430 O O . LYS A 1 183 ? 9.872 3.572 -9.012 1.00 88.25 183 LYS A O 1
ATOM 1435 N N . GLN A 1 184 ? 7.968 2.699 -8.193 1.00 88.31 184 GLN A N 1
ATOM 1436 C CA . GLN A 1 184 ? 8.586 2.109 -7.007 1.00 88.31 184 GLN A CA 1
ATOM 1437 C C . GLN A 1 184 ? 9.476 0.928 -7.368 1.00 88.31 184 GLN A C 1
ATOM 1439 O O . GLN A 1 184 ? 10.639 0.924 -6.966 1.00 88.31 184 GLN A O 1
ATOM 1444 N N . ILE A 1 185 ? 8.969 -0.029 -8.148 1.00 84.25 185 ILE A N 1
ATOM 1445 C CA . ILE A 1 185 ? 9.714 -1.239 -8.509 1.00 84.25 185 ILE A CA 1
ATOM 1446 C C . ILE A 1 185 ? 10.966 -0.886 -9.324 1.00 84.25 185 ILE A C 1
ATOM 1448 O O . ILE A 1 185 ? 12.053 -1.381 -9.038 1.00 84.25 185 ILE A O 1
ATOM 1452 N N . MET A 1 186 ? 10.860 0.061 -10.262 1.00 83.81 186 MET A N 1
ATOM 1453 C CA . MET A 1 186 ? 12.013 0.579 -11.021 1.00 83.81 186 MET A CA 1
ATOM 1454 C C . MET A 1 186 ? 12.885 1.573 -10.234 1.00 83.81 186 MET A C 1
ATOM 1456 O O . MET A 1 186 ? 13.877 2.112 -10.750 1.00 83.81 186 MET A O 1
ATOM 1460 N N . GLY A 1 187 ? 12.501 1.862 -8.994 1.00 84.50 187 GLY A N 1
ATOM 1461 C CA . GLY A 1 187 ? 13.259 2.655 -8.046 1.00 84.50 187 GLY A CA 1
ATOM 1462 C C . GLY A 1 187 ? 14.325 1.828 -7.331 1.00 84.50 187 GLY A C 1
ATOM 1463 O O . GLY A 1 187 ? 14.261 0.603 -7.248 1.00 84.50 187 GLY A O 1
ATOM 1464 N N . ALA A 1 188 ? 15.285 2.530 -6.724 1.00 75.94 188 ALA A N 1
ATOM 1465 C CA . ALA A 1 188 ? 16.438 1.928 -6.047 1.00 75.94 188 ALA A CA 1
ATOM 1466 C C . ALA A 1 188 ? 16.086 1.006 -4.859 1.00 75.94 188 ALA A C 1
ATOM 1468 O O . ALA A 1 188 ? 16.972 0.343 -4.325 1.00 75.94 188 ALA A O 1
ATOM 1469 N N . ARG A 1 189 ? 14.817 0.989 -4.423 1.00 79.00 189 ARG A N 1
ATOM 1470 C CA . ARG A 1 189 ? 14.327 0.147 -3.326 1.00 79.00 189 ARG A CA 1
ATOM 1471 C C . ARG A 1 189 ? 14.208 -1.324 -3.723 1.00 79.00 189 ARG A C 1
ATOM 1473 O O . ARG A 1 189 ? 14.501 -2.176 -2.892 1.00 79.00 189 ARG A O 1
ATOM 1480 N N . TYR A 1 190 ? 13.772 -1.604 -4.949 1.00 80.69 190 TYR A N 1
ATOM 1481 C CA . TYR A 1 190 ? 13.501 -2.969 -5.412 1.00 80.69 190 TYR A CA 1
ATOM 1482 C C . TYR A 1 190 ? 14.547 -3.425 -6.426 1.00 80.69 190 TYR A C 1
ATOM 1484 O O . TYR A 1 190 ? 15.113 -4.509 -6.296 1.00 80.69 190 TYR A O 1
ATOM 1492 N N . ILE A 1 191 ? 14.883 -2.558 -7.381 1.00 79.88 191 ILE A N 1
ATOM 1493 C CA . ILE A 1 191 ? 15.951 -2.797 -8.347 1.00 79.88 191 ILE A CA 1
ATOM 1494 C C . ILE A 1 191 ? 17.109 -1.864 -8.004 1.00 79.88 191 ILE A C 1
ATOM 1496 O O . ILE A 1 191 ? 17.002 -0.641 -8.106 1.00 79.88 191 ILE A O 1
ATOM 1500 N N . THR A 1 192 ? 18.233 -2.432 -7.565 1.00 77.00 192 THR A N 1
ATOM 1501 C CA . THR A 1 192 ? 19.415 -1.630 -7.222 1.00 77.00 192 THR A CA 1
ATOM 1502 C C . THR A 1 192 ? 19.921 -0.850 -8.436 1.00 77.00 192 THR A C 1
ATOM 1504 O O . THR A 1 192 ? 19.762 -1.279 -9.578 1.00 77.00 192 THR A O 1
ATOM 1507 N N . ARG A 1 193 ? 20.570 0.300 -8.198 1.00 79.69 193 ARG A N 1
ATOM 1508 C CA . ARG A 1 193 ? 21.070 1.177 -9.276 1.00 79.69 193 ARG A CA 1
ATOM 1509 C C . ARG A 1 193 ? 21.943 0.436 -10.293 1.00 79.69 193 ARG A C 1
ATOM 1511 O O . ARG A 1 193 ? 21.803 0.692 -11.478 1.00 79.69 193 ARG A O 1
ATOM 1518 N N . ALA A 1 194 ? 22.780 -0.491 -9.828 1.00 72.62 194 ALA A N 1
ATOM 1519 C CA . ALA A 1 194 ? 23.658 -1.290 -10.682 1.00 72.62 194 ALA A CA 1
ATOM 1520 C C . ALA A 1 194 ? 22.893 -2.251 -11.609 1.00 72.62 194 ALA A C 1
ATOM 1522 O O . ALA A 1 194 ? 23.348 -2.531 -12.707 1.00 72.62 194 ALA A O 1
ATOM 1523 N N . LEU A 1 195 ? 21.727 -2.742 -11.182 1.00 74.81 195 LEU A N 1
ATOM 1524 C CA . LEU A 1 195 ? 20.949 -3.737 -11.928 1.00 74.81 195 LEU A CA 1
ATOM 1525 C C . LEU A 1 195 ? 19.869 -3.115 -12.805 1.00 74.81 195 LEU A C 1
ATOM 1527 O O . LEU A 1 195 ? 19.318 -3.772 -13.685 1.00 74.81 195 LEU A O 1
ATOM 1531 N N . LYS A 1 196 ? 19.571 -1.835 -12.582 1.00 82.94 196 LYS A N 1
ATOM 1532 C CA . LYS A 1 196 ? 18.568 -1.110 -13.349 1.00 82.94 196 LYS A CA 1
ATOM 1533 C C . LYS A 1 196 ? 18.845 -1.130 -14.863 1.00 82.94 196 LYS A C 1
ATOM 1535 O O . LYS A 1 196 ? 17.894 -1.439 -15.575 1.00 82.94 196 LYS A O 1
ATOM 1540 N N . PRO A 1 197 ? 20.078 -0.902 -15.365 1.00 81.69 197 PRO A N 1
ATOM 1541 C CA . PRO A 1 197 ? 20.356 -0.969 -16.802 1.00 81.69 197 PRO A CA 1
ATOM 1542 C C . PRO A 1 197 ? 20.096 -2.359 -17.393 1.00 81.69 197 PRO A C 1
ATOM 1544 O O . PRO A 1 197 ? 19.468 -2.468 -18.441 1.00 81.69 197 PRO A O 1
ATOM 1547 N N . VAL A 1 198 ? 20.493 -3.420 -16.683 1.00 80.81 198 VAL A N 1
ATOM 1548 C CA . VAL A 1 198 ? 20.313 -4.817 -17.116 1.00 80.81 198 VAL A CA 1
ATOM 1549 C C . VAL A 1 198 ? 18.835 -5.162 -17.236 1.00 80.81 198 VAL A C 1
ATOM 1551 O O . VAL A 1 198 ? 18.385 -5.621 -18.282 1.00 80.81 198 VAL A O 1
ATOM 1554 N N . ILE A 1 199 ? 18.058 -4.872 -16.190 1.00 81.94 199 ILE A N 1
ATOM 1555 C CA . ILE A 1 199 ? 16.618 -5.140 -16.191 1.00 81.94 199 ILE A CA 1
ATOM 1556 C C . ILE A 1 199 ? 15.899 -4.278 -17.232 1.00 81.94 199 ILE A C 1
ATOM 1558 O O . ILE A 1 199 ? 15.013 -4.772 -17.921 1.00 81.94 199 ILE A O 1
ATOM 1562 N N . GLN A 1 200 ? 16.292 -3.012 -17.409 1.00 83.88 200 GLN A N 1
ATOM 1563 C CA . GLN A 1 200 ? 15.727 -2.161 -18.460 1.00 83.88 200 GLN A CA 1
ATOM 1564 C C . GLN A 1 200 ? 16.021 -2.706 -19.861 1.00 83.88 200 GLN A C 1
ATOM 1566 O O . GLN A 1 200 ? 15.103 -2.757 -20.677 1.00 83.88 200 GLN A O 1
ATOM 1571 N N . ARG A 1 201 ? 17.255 -3.155 -20.120 1.00 86.62 201 ARG A N 1
ATOM 1572 C CA . ARG A 1 201 ? 17.645 -3.782 -21.389 1.00 86.62 201 ARG A CA 1
ATOM 1573 C C . ARG A 1 201 ? 16.828 -5.043 -21.647 1.00 86.62 201 ARG A C 1
ATOM 1575 O O . ARG A 1 201 ? 16.216 -5.160 -22.699 1.00 86.62 201 ARG A O 1
ATOM 1582 N N . TRP A 1 202 ? 16.757 -5.949 -20.676 1.00 85.31 202 TRP A N 1
ATOM 1583 C CA . TRP A 1 202 ? 16.016 -7.203 -20.816 1.00 85.31 202 TRP A CA 1
ATOM 1584 C C . TRP A 1 202 ? 14.507 -6.999 -21.001 1.00 85.31 202 TRP A C 1
ATOM 1586 O O . TRP A 1 202 ? 13.889 -7.699 -21.794 1.00 85.31 202 TRP A O 1
ATOM 1596 N N . LEU A 1 203 ? 13.906 -6.005 -20.339 1.00 80.75 203 LEU A N 1
ATOM 1597 C CA . LEU A 1 203 ? 12.488 -5.666 -20.533 1.00 80.75 203 LEU A CA 1
ATOM 1598 C C . LEU A 1 203 ? 12.202 -5.012 -21.897 1.00 80.75 203 LEU A C 1
ATOM 1600 O O . LEU A 1 203 ? 11.059 -5.071 -22.369 1.00 80.75 203 LEU A O 1
ATOM 1604 N N . ALA A 1 204 ? 13.209 -4.383 -22.506 1.00 82.88 204 ALA A N 1
ATOM 1605 C CA . ALA A 1 204 ? 13.141 -3.768 -23.831 1.00 82.88 204 ALA A CA 1
ATOM 1606 C C . ALA A 1 204 ? 13.571 -4.708 -24.972 1.00 82.88 204 ALA A C 1
ATOM 1608 O O . ALA A 1 204 ? 13.329 -4.386 -26.130 1.00 82.88 204 ALA A O 1
ATOM 1609 N N . SER A 1 205 ? 14.196 -5.842 -24.653 1.00 86.69 205 SER A N 1
ATOM 1610 C CA . SER A 1 205 ? 14.668 -6.832 -25.622 1.00 86.69 205 SER A CA 1
ATOM 1611 C C . SER A 1 205 ? 13.511 -7.558 -26.304 1.00 86.69 205 SER A C 1
ATOM 1613 O O . SER A 1 205 ? 12.500 -7.832 -25.660 1.00 86.69 205 SER A O 1
ATOM 1615 N N . ASP A 1 206 ? 13.682 -7.934 -27.571 1.00 87.31 206 ASP A N 1
ATOM 1616 C CA . ASP A 1 206 ? 12.774 -8.841 -28.287 1.00 87.31 206 ASP A CA 1
ATOM 1617 C C . ASP A 1 206 ? 13.085 -10.324 -28.006 1.00 87.31 206 ASP A C 1
ATOM 1619 O O . ASP A 1 206 ? 12.347 -11.213 -28.431 1.00 87.31 206 ASP A O 1
ATOM 1623 N N . ASN A 1 207 ? 14.164 -10.620 -27.269 1.00 90.75 207 ASN A N 1
ATOM 1624 C CA . ASN A 1 207 ? 14.522 -11.984 -26.898 1.00 90.75 207 ASN A CA 1
ATOM 1625 C C . ASN A 1 207 ? 13.613 -12.496 -25.756 1.00 90.75 207 ASN A C 1
ATOM 1627 O O . ASN A 1 207 ? 13.692 -11.980 -24.633 1.00 90.75 207 ASN A O 1
ATOM 1631 N N . PRO A 1 208 ? 12.801 -13.549 -25.980 1.00 88.81 208 PRO A N 1
ATOM 1632 C CA . PRO A 1 208 ? 11.873 -14.055 -24.968 1.00 88.81 208 PRO A CA 1
ATOM 1633 C C . PRO A 1 208 ? 12.575 -14.597 -23.714 1.00 88.81 208 PRO A C 1
ATOM 1635 O O . PRO A 1 208 ? 12.015 -14.520 -22.621 1.00 88.81 208 PRO A O 1
ATOM 1638 N N . TYR A 1 209 ? 13.809 -15.100 -23.826 1.00 91.56 209 TYR A N 1
ATOM 1639 C CA . TYR A 1 209 ? 14.567 -15.600 -22.676 1.00 91.56 209 TYR A CA 1
ATOM 1640 C C . TYR A 1 209 ? 15.044 -14.469 -21.762 1.00 91.56 209 TYR A C 1
ATOM 1642 O O . TYR A 1 209 ? 15.003 -14.606 -20.540 1.00 91.56 209 TYR A O 1
ATOM 1650 N N . GLU A 1 210 ? 15.451 -13.333 -22.332 1.00 90.12 210 GLU A N 1
ATOM 1651 C CA . GLU A 1 210 ? 15.829 -12.155 -21.546 1.00 90.12 210 GLU A CA 1
ATOM 1652 C C . GLU A 1 210 ? 14.611 -11.545 -20.849 1.00 90.12 210 GLU A C 1
ATOM 1654 O O . GLU A 1 210 ? 14.672 -11.229 -19.660 1.00 90.12 210 GLU A O 1
ATOM 1659 N N . GLN A 1 211 ? 13.475 -11.456 -21.549 1.00 87.69 211 GLN A N 1
ATOM 1660 C CA . GLN A 1 211 ? 12.220 -11.002 -20.951 1.00 87.69 211 GLN A CA 1
ATOM 1661 C C . GLN A 1 211 ? 11.770 -11.919 -19.803 1.00 87.69 211 GLN A C 1
ATOM 1663 O O . GLN A 1 211 ? 11.373 -11.425 -18.745 1.00 87.69 211 GLN A O 1
ATOM 1668 N N . ALA A 1 212 ? 11.879 -13.242 -19.970 1.00 89.75 212 ALA A N 1
ATOM 1669 C CA . ALA A 1 212 ? 11.579 -14.207 -18.915 1.00 89.75 212 ALA A CA 1
ATOM 1670 C C . ALA A 1 212 ? 12.530 -14.059 -17.715 1.00 89.75 212 ALA A C 1
ATOM 1672 O O . ALA A 1 212 ? 12.075 -14.030 -16.571 1.00 89.75 212 ALA A O 1
ATOM 1673 N N . ALA A 1 213 ? 13.835 -13.895 -17.955 1.00 89.44 213 ALA A N 1
ATOM 1674 C CA . ALA A 1 213 ? 14.818 -13.662 -16.898 1.00 89.44 213 ALA A CA 1
ATOM 1675 C C . ALA A 1 213 ? 14.528 -12.367 -16.120 1.00 89.44 213 ALA A C 1
ATOM 1677 O O . ALA A 1 213 ? 14.562 -12.364 -14.887 1.00 89.44 213 ALA A O 1
ATOM 1678 N N . ALA A 1 214 ? 14.173 -11.283 -16.820 1.00 87.62 214 ALA A N 1
ATOM 1679 C CA . ALA A 1 214 ? 13.749 -10.039 -16.186 1.00 87.62 214 ALA A CA 1
ATOM 1680 C C . ALA A 1 214 ? 12.477 -10.220 -15.358 1.00 87.62 214 ALA A C 1
ATOM 1682 O O . ALA A 1 214 ? 12.430 -9.753 -14.224 1.00 87.62 214 ALA A O 1
ATOM 1683 N N . ALA A 1 215 ? 11.470 -10.926 -15.878 1.00 88.69 215 ALA A N 1
ATOM 1684 C CA . ALA A 1 215 ? 10.234 -11.190 -15.150 1.00 88.69 215 ALA A CA 1
ATOM 1685 C C . ALA A 1 215 ? 10.486 -11.987 -13.858 1.00 88.69 215 ALA A C 1
ATOM 1687 O O . ALA A 1 215 ? 10.014 -11.592 -12.793 1.00 88.69 215 ALA A O 1
ATOM 1688 N N . VAL A 1 216 ? 11.281 -13.061 -13.924 1.00 88.56 216 VAL A N 1
ATOM 1689 C CA . VAL A 1 216 ? 11.658 -13.870 -12.749 1.00 88.56 216 VAL A CA 1
ATOM 1690 C C . VAL A 1 216 ? 12.437 -13.038 -11.732 1.00 88.56 216 VAL A C 1
ATOM 1692 O O . VAL A 1 216 ? 12.167 -13.099 -10.532 1.00 88.56 216 VAL A O 1
ATOM 1695 N N . TYR A 1 217 ? 13.390 -12.227 -12.193 1.00 88.38 217 TYR A N 1
ATOM 1696 C CA . TYR A 1 217 ? 14.136 -11.355 -11.296 1.00 88.38 217 TYR A CA 1
ATOM 1697 C C . TYR A 1 217 ? 13.225 -10.317 -10.635 1.00 88.38 217 TYR A C 1
ATOM 1699 O O . TYR A 1 217 ? 13.264 -10.151 -9.418 1.00 88.38 217 TYR A O 1
ATOM 1707 N N . THR A 1 218 ? 12.406 -9.614 -11.419 1.00 85.75 218 THR A N 1
ATOM 1708 C CA . THR A 1 218 ? 11.531 -8.540 -10.937 1.00 85.75 218 THR A CA 1
ATOM 1709 C C . THR A 1 218 ? 10.489 -9.063 -9.954 1.00 85.75 218 THR A C 1
ATOM 1711 O O . THR A 1 218 ? 10.266 -8.418 -8.929 1.00 85.75 218 THR A O 1
ATOM 1714 N N . SER A 1 219 ? 9.902 -10.235 -10.208 1.00 87.81 219 SER A N 1
ATOM 1715 C CA . SER A 1 219 ? 8.942 -10.853 -9.289 1.00 87.81 219 SER A CA 1
ATOM 1716 C C . SER A 1 219 ? 9.584 -11.226 -7.951 1.00 87.81 219 SER A C 1
ATOM 1718 O O . SER A 1 219 ? 9.047 -10.917 -6.885 1.00 87.81 219 SER A O 1
ATOM 1720 N N . TYR A 1 220 ? 10.791 -11.799 -7.978 1.00 87.62 220 TYR A N 1
ATOM 1721 C CA . TYR A 1 220 ? 11.526 -12.120 -6.758 1.00 87.62 220 TYR A CA 1
ATOM 1722 C C . TYR A 1 220 ? 12.005 -10.859 -6.022 1.00 87.62 220 TYR A C 1
ATOM 1724 O O . TYR A 1 220 ? 11.924 -10.776 -4.795 1.00 87.62 220 TYR A O 1
ATOM 1732 N N . ALA A 1 221 ? 12.467 -9.845 -6.756 1.00 85.38 221 ALA A N 1
ATOM 1733 C CA . ALA A 1 221 ? 12.935 -8.580 -6.201 1.00 85.38 221 ALA A CA 1
ATOM 1734 C C . ALA A 1 221 ? 11.812 -7.762 -5.552 1.00 85.38 221 ALA A C 1
ATOM 1736 O O . ALA A 1 221 ? 12.088 -7.047 -4.592 1.00 85.38 221 ALA A O 1
ATOM 1737 N N . ALA A 1 222 ? 10.564 -7.879 -6.020 1.00 84.00 222 ALA A N 1
ATOM 1738 C CA . ALA A 1 222 ? 9.409 -7.245 -5.383 1.00 84.00 222 ALA A CA 1
ATOM 1739 C C . ALA A 1 222 ? 9.240 -7.694 -3.920 1.00 84.00 222 ALA A C 1
ATOM 1741 O O . ALA A 1 222 ? 8.986 -6.868 -3.045 1.00 84.00 222 ALA A O 1
ATOM 1742 N N . ASN A 1 223 ? 9.489 -8.977 -3.646 1.00 82.56 223 ASN A N 1
ATOM 1743 C CA . ASN A 1 223 ? 9.389 -9.565 -2.311 1.00 82.56 223 ASN A CA 1
ATOM 1744 C C . ASN A 1 223 ? 10.694 -9.493 -1.509 1.00 82.56 223 ASN A C 1
ATOM 1746 O O . ASN A 1 223 ? 10.693 -9.227 -0.307 1.00 82.56 223 ASN A O 1
ATOM 1750 N N . SER A 1 224 ? 11.835 -9.737 -2.159 1.00 85.38 224 SER A N 1
ATOM 1751 C CA . SER A 1 224 ? 13.139 -9.813 -1.496 1.00 85.38 224 SER A CA 1
ATOM 1752 C C . SER A 1 224 ? 14.243 -9.074 -2.268 1.00 85.38 224 SER A C 1
ATOM 1754 O O . SER A 1 224 ? 15.180 -9.701 -2.774 1.00 85.38 224 SER A O 1
ATOM 1756 N N . PRO A 1 225 ? 14.213 -7.724 -2.308 1.00 83.50 225 PRO A N 1
ATOM 1757 C CA . PRO A 1 225 ? 15.147 -6.919 -3.104 1.00 83.50 225 PRO A CA 1
ATOM 1758 C C . PRO A 1 225 ? 16.621 -7.229 -2.828 1.00 83.50 225 PRO A C 1
ATOM 1760 O O . PRO A 1 225 ? 17.453 -7.313 -3.736 1.00 83.50 225 PRO A O 1
ATOM 1763 N N . ARG A 1 226 ? 16.956 -7.408 -1.542 1.00 84.44 226 ARG A N 1
ATOM 1764 C CA . ARG A 1 226 ? 18.330 -7.644 -1.086 1.00 84.44 226 ARG A CA 1
ATOM 1765 C C . ARG A 1 226 ? 18.841 -9.011 -1.534 1.00 84.44 226 ARG A C 1
ATOM 1767 O O . ARG A 1 226 ? 19.965 -9.092 -2.021 1.00 84.44 226 ARG A O 1
ATOM 1774 N N . ARG A 1 227 ? 18.021 -10.061 -1.405 1.00 86.56 227 ARG A N 1
ATOM 1775 C CA . ARG A 1 227 ? 18.384 -11.417 -1.845 1.00 86.56 227 ARG A CA 1
ATOM 1776 C C . ARG A 1 227 ? 18.456 -11.501 -3.364 1.00 86.56 227 ARG A C 1
ATOM 1778 O O . ARG A 1 227 ? 19.406 -12.080 -3.875 1.00 86.56 227 ARG A O 1
ATOM 1785 N N . ALA A 1 228 ? 17.514 -10.874 -4.071 1.00 85.19 228 ALA A N 1
ATOM 1786 C CA . ALA A 1 228 ? 17.542 -10.783 -5.530 1.00 85.19 228 ALA A CA 1
ATOM 1787 C C . ALA A 1 228 ? 18.850 -10.141 -6.014 1.00 85.19 228 ALA A C 1
ATOM 1789 O O . ALA A 1 228 ? 19.574 -10.713 -6.828 1.00 85.19 228 ALA A O 1
ATOM 1790 N N . SER A 1 229 ? 19.217 -9.002 -5.422 1.00 80.75 229 SER A N 1
ATOM 1791 C CA . SER A 1 229 ? 20.456 -8.298 -5.763 1.00 80.75 229 SER A CA 1
ATOM 1792 C C . SER A 1 229 ? 21.711 -9.121 -5.466 1.00 80.75 229 SER A C 1
ATOM 1794 O O . SER A 1 229 ? 22.674 -9.058 -6.224 1.00 80.75 229 SER A O 1
ATOM 1796 N N . GLN A 1 230 ? 21.723 -9.881 -4.367 1.00 84.12 230 GLN A N 1
ATOM 1797 C CA . GLN A 1 230 ? 22.840 -10.762 -4.026 1.00 84.12 230 GLN A CA 1
ATOM 1798 C C . GLN A 1 230 ? 22.989 -11.900 -5.040 1.00 84.12 230 GLN A C 1
ATOM 1800 O O . GLN A 1 230 ? 24.095 -12.123 -5.518 1.00 84.12 230 GLN A O 1
ATOM 1805 N N . ALA A 1 231 ? 21.886 -12.563 -5.402 1.00 84.31 231 ALA A N 1
ATOM 1806 C CA . ALA A 1 231 ? 21.895 -13.650 -6.376 1.00 84.31 231 ALA A CA 1
ATOM 1807 C C . ALA A 1 231 ? 22.435 -13.184 -7.735 1.00 84.31 231 ALA A C 1
ATOM 1809 O O . ALA A 1 231 ? 23.273 -13.857 -8.331 1.00 84.31 231 ALA A O 1
ATOM 1810 N N . LEU A 1 232 ? 22.025 -11.997 -8.197 1.00 77.69 232 LEU A N 1
ATOM 1811 C CA . LEU A 1 232 ? 22.498 -11.494 -9.484 1.00 77.69 232 LEU A CA 1
ATOM 1812 C C . LEU A 1 232 ? 23.988 -11.118 -9.460 1.00 77.69 232 LEU A C 1
ATOM 1814 O O . LEU A 1 232 ? 24.687 -11.357 -10.43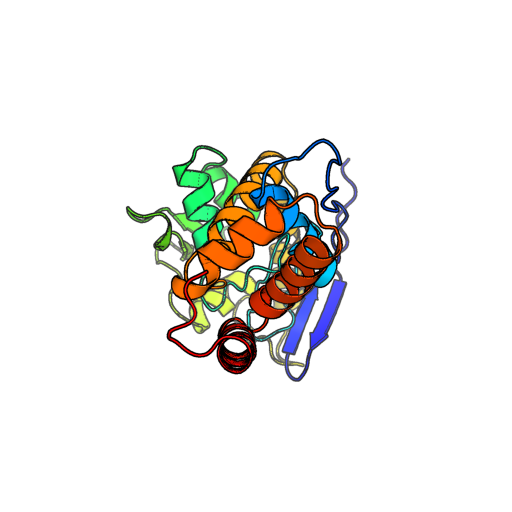6 1.00 77.69 232 LEU A O 1
ATOM 1818 N N . ARG A 1 233 ? 24.501 -10.587 -8.341 1.00 76.75 233 ARG A N 1
ATOM 1819 C CA . ARG A 1 233 ? 25.939 -10.287 -8.181 1.00 76.75 233 ARG A CA 1
ATOM 1820 C C . ARG A 1 233 ? 26.823 -11.532 -8.202 1.00 76.75 233 ARG A C 1
ATOM 1822 O O . ARG A 1 233 ? 27.990 -11.423 -8.552 1.00 76.75 233 ARG A O 1
ATOM 1829 N N . THR A 1 234 ? 26.294 -12.694 -7.820 1.00 81.25 234 THR A N 1
ATOM 1830 C CA . THR A 1 234 ? 27.014 -13.969 -7.948 1.00 81.25 234 THR A CA 1
ATOM 1831 C C . THR A 1 234 ? 27.192 -14.365 -9.413 1.00 81.25 234 THR A C 1
ATOM 1833 O O . THR A 1 234 ? 28.222 -14.925 -9.766 1.00 81.25 234 THR A O 1
ATOM 1836 N N . VAL A 1 235 ? 26.209 -14.052 -10.262 1.00 78.50 235 VAL A N 1
ATOM 1837 C CA . VAL A 1 235 ? 26.248 -14.344 -11.704 1.00 78.50 235 VAL A CA 1
ATOM 1838 C C . VAL A 1 235 ? 27.051 -13.286 -12.469 1.00 78.50 235 VAL A C 1
ATOM 1840 O O . VAL A 1 235 ? 27.782 -13.624 -13.393 1.00 78.50 235 VAL A O 1
ATOM 1843 N N . PHE A 1 236 ? 26.954 -12.020 -12.054 1.00 73.75 236 PHE A N 1
ATOM 1844 C CA . PHE A 1 236 ? 27.646 -10.884 -12.665 1.00 73.75 236 PHE A CA 1
ATOM 1845 C C . PHE A 1 236 ? 28.490 -10.140 -11.617 1.00 73.75 236 PHE A C 1
ATOM 1847 O O . PHE A 1 236 ? 28.039 -9.138 -11.043 1.00 73.75 236 PHE A O 1
ATOM 1854 N N . PRO A 1 237 ? 29.693 -10.647 -11.292 1.00 68.69 237 PRO A N 1
ATOM 1855 C CA . PRO A 1 237 ? 30.579 -9.988 -10.347 1.00 68.69 237 PRO A CA 1
ATOM 1856 C C . PRO A 1 237 ? 31.008 -8.612 -10.875 1.00 68.69 237 PRO A C 1
ATOM 1858 O O . PRO A 1 237 ? 31.213 -8.410 -12.071 1.00 68.69 237 PRO A O 1
ATOM 1861 N N . SER A 1 238 ? 31.130 -7.648 -9.961 1.00 60.66 238 SER A N 1
ATOM 1862 C CA . SER A 1 238 ? 31.512 -6.259 -10.248 1.00 60.66 238 SER A CA 1
ATOM 1863 C C . SER A 1 238 ? 32.737 -6.188 -11.166 1.00 60.66 238 SER A C 1
ATOM 1865 O O . SER A 1 238 ? 33.792 -6.696 -10.797 1.00 60.66 238 SER A O 1
ATOM 1867 N N . GLY A 1 239 ? 32.580 -5.562 -12.338 1.00 54.25 239 GLY A N 1
ATOM 1868 C CA . GLY A 1 239 ? 33.590 -5.517 -13.406 1.00 54.25 239 GLY A CA 1
ATOM 1869 C C . GLY A 1 239 ? 33.122 -6.110 -14.740 1.00 54.25 239 GLY A C 1
ATOM 1870 O O . GLY A 1 239 ? 33.827 -5.985 -15.734 1.00 54.25 239 GLY A O 1
ATOM 1871 N N . THR A 1 240 ? 31.938 -6.731 -14.789 1.00 55.53 240 THR A N 1
ATOM 1872 C CA . THR A 1 240 ? 31.263 -7.011 -16.064 1.00 55.53 240 THR A CA 1
ATOM 1873 C C . THR A 1 240 ? 30.566 -5.740 -16.541 1.00 55.53 240 THR A C 1
ATOM 1875 O O . THR A 1 240 ? 29.556 -5.333 -15.964 1.00 55.53 240 THR A O 1
ATOM 1878 N N . ASP A 1 241 ? 31.128 -5.090 -17.558 1.00 49.78 241 ASP A N 1
ATOM 1879 C CA . ASP A 1 241 ? 30.418 -4.056 -18.309 1.00 49.78 241 ASP A CA 1
ATOM 1880 C C . ASP A 1 241 ? 29.211 -4.705 -19.010 1.00 49.78 241 ASP A C 1
ATOM 1882 O O . ASP A 1 241 ? 29.336 -5.762 -19.636 1.00 49.78 241 ASP A O 1
ATOM 1886 N N . PHE A 1 242 ? 28.030 -4.107 -18.837 1.00 52.44 242 PHE A N 1
ATOM 1887 C CA . PHE A 1 242 ? 26.760 -4.554 -19.419 1.00 52.44 242 PHE A CA 1
ATOM 1888 C C . PHE A 1 242 ? 26.358 -3.717 -20.626 1.00 52.44 242 PHE A C 1
ATOM 1890 O O . PHE A 1 242 ? 26.566 -2.486 -20.574 1.00 52.44 242 PHE A O 1
#

Radius of gyration: 19.05 Å; Cα contacts (8 Å, |Δi|>4): 431; chains: 1; bounding box: 62×36×49 Å

Organism: NCBI:txid412755

pLDDT: mean 90.37, std 9.97, range [38.72, 98.5]

Sequence (242 aa):
MTEVVKIGWGGYADYEGPYFWGKQKYVYAESARCVGDKVTAVVTATEGGTYDAYNGYDVCRSTPGLIQFCDKVYNASRMLGWAISEGCITEEFVTMHANMHMDGDTGVSFRLRGHPKEARYCIFGEPVITDAMQQAVFFLGASGHKGSFSAHQREHAKNWARGQVGLWGSRSMQFAQRMYVSKQIMGARYITRALKPVIQRWLASDNPYEQAAAAVYTSYAANSPRRASQALRTVFPSGTDF

Foldseek 3Di:
DPDQQDWDWDADDQFIATWDLADAADDQDPPPLDLLSLLLVLQLVQQSGHLLTWDCHDPLNTFGGGNRQRCVQDRVQLLVLVLCVVVLDHQVLLQCLLPVQPDDCQQWTWDNDPHSNPIAIARVNHGQDDLQSSCCSQQVRFNRGPPRHDPVSRVSNRSSSSSSSVSSVDPSNVVSRSVVSSVVLLDCQQQNPVCSVQLVCLSNDPDVVSVVVSSVLSNVSSPPRPVSVVVVCVVPPPPDDD

Mean predicted aligned error: 4.77 Å

Secondary structure (DSSP, 8-state):
-------EEEEETTEEEEEE--S-B----TT--SHHHHHHHHHHHHH--BTT-EE-SSTTS-EETTTT--GGGTHHHHHHHHHHHTTSS-HHHHHHHHHTT-SS---EEEE--SSGGG-EEEETTEE--SHHHHHHHHHTT--SBTT---HHHHHHHHHHHHHHHHHHTSHHHHHHHHHHHHHHHTSTTTS-TTTHHHHHHHHH-S-HHHHHHHHHHHHHHHH-HHHHHHHHHHHS-TT---

Solvent-accessible surface area (backbone atoms only — not comparable to full-atom values): 12683 Å² total; per-residue (Å²): 133,82,80,81,80,78,64,47,75,49,67,43,95,67,18,24,29,32,30,35,86,43,85,47,63,70,74,77,55,89,83,53,80,50,64,44,52,52,52,40,45,41,40,19,70,72,60,72,17,12,29,18,15,35,42,23,20,46,94,37,52,42,21,42,27,40,70,47,30,38,35,69,79,39,46,39,38,26,49,51,19,40,28,36,75,71,67,52,49,51,50,64,59,53,21,48,25,62,44,72,57,54,84,76,88,76,47,60,37,40,47,71,59,93,42,35,80,54,16,31,49,19,50,74,80,44,69,56,82,48,72,68,47,47,21,40,71,49,24,66,56,28,83,40,40,66,89,49,61,50,75,67,29,50,50,47,22,36,26,37,48,50,14,47,32,55,48,33,53,32,72,49,38,43,53,38,49,54,58,48,48,22,55,48,50,75,23,68,78,29,33,44,75,86,50,41,61,58,44,52,48,22,60,70,45,90,49,66,67,42,32,49,53,32,41,56,48,52,39,46,11,72,79,36,26,67,60,42,54,50,58,50,40,72,78,52,51,95,83,67,86,128